Protein 7NDX (pdb70)

GO terms:
  GO:0001671 ATPase activator activity (F, IDA)
  GO:0034605 cellular response to heat (P, IDA)
  GO:0003714 transcription corepressor activity (F, IDA)
  GO:0006457 protein folding (P, IDA)
  GO:0000122 negative regulation of transcription by RNA polymerase II (P, IDA)
  GO:0005515 protein binding (F, IPI)
  GO:0006986 response to unfolded protein (P, TAS)
  GO:0001671 ATPase activator activity (F, TAS)
  GO:0005654 nucleoplasm (C, TAS)
  GO:0005829 cytosol (C, TAS)
  GO:1900034 regulation of cellular response to heat (P, TAS)
  GO:0005737 cytoplasm (C, IDA)
  GO:1903334 positive regulation of protein folding (P, IDA)
  GO:0045296 cadherin binding (F, HDA)
  GO:0051117 ATPase binding (F, IPI)
  GO:0030544 Hsp70 protein binding (F, IPI)
  GO:0005654 nucleoplasm (C, IDA)
  GO:0005829 cytosol (C, IDA)
  GO:0140416 transcription regulator inhibitor activity (F, IDA)
  GO:0090084 negative regulation of inclusion body assembly (P, IDA)

Secondary structure (DSSP, 8-state):
--EEEEEE-HHHHHH-EEEEEE-------EEEEEE-TTPPTT-EEE---EEEEEEPP-SS-EEETTEEEEEEEEEHHHHHH-EEEEEEPTTS-EEEEEE-S---TT-EEEETT-SPEETTEEEEE--EEEEEEEEPPS---HHHHHHHHHHS--/---EEE-HHHHHHHHHHHHHHHTGGG-

Solvent-accessible surface area: 12283 Å² total; per-residue (Å²): 169,65,89,61,75,2,118,1,25,6,76,46,0,52,70,20,30,62,21,64,5,56,6,30,127,154,126,53,110,23,23,50,3,91,3,123,89,0,53,79,101,33,42,156,30,84,55,183,43,33,0,25,0,77,36,106,108,51,146,84,12,141,25,80,35,12,42,0,19,36,35,5,151,11,43,47,192,66,1,73,104,26,18,68,10,89,0,30,6,17,75,70,114,93,45,86,25,86,8,183,120,80,4,143,101,43,30,119,98,126,14,106,34,34,1,0,5,54,31,185,77,59,151,139,118,10,26,0,20,0,56,5,81,21,87,127,64,151,187,58,83,120,106,34,120,70,85,65,138,139,99,86,123,237,110,136,21,115,81,17,76,106,120,69,4,109,125,11,66,123,97,50,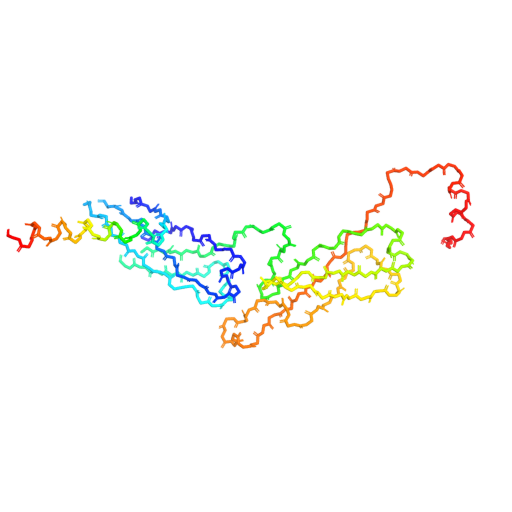71,69,57,62,103,76,95,90,126

Foldseek 3Di:
DAEDEAEDEQLCQQQWDKDWDWDCPPDTDIDIDTGAHQDDFQDWDCDCYTYTYDYDDDPQWDDDRLEIEGEDEDEQCCQCQWDWDQDAASVGHTDTDTDHHRHDQQDKDWAAQRTIQHRVRRVGGGTYIYTYHYDYDPDDDPVRVVVCVVPPDD/DDDDDDDPVRVVVVVCVVVVVVVVVVD

InterPro domains:
  IPR001623 DnaJ domain [PF00226] (4-65)
  IPR001623 DnaJ domain [PR00625] (6-24)
  IPR001623 DnaJ domain [PR00625] (24-39)
  IPR001623 DnaJ domain [PR00625] (40-60)
  IPR001623 DnaJ domain [PR00625] (60-79)
  IPR001623 DnaJ domain [PS50076] (4-68)
  IPR001623 DnaJ domain [SM00271] (3-60)
  IPR001623 DnaJ domain [cd06257] (4-57)
  IPR002939 Chaperone DnaJ, C-terminal [PF01556] (165-323)
  IPR008971 HSP40/DnaJ peptide-binding [SSF49493] (163-244)
  IPR008971 HSP40/DnaJ peptide-binding [SSF49493] (247-331)
  IPR018253 DnaJ domain, conserved site [PS00636] (45-64)
  IPR036869 Chaperone J-domain superfamily [G3DSA:1.10.287.110] (2-119)
  IPR036869 Chaperone J-domain superfamily [SSF46565] (3-117)
  IPR051339 DnaJ homolog subfamily B [PTHR24078] (1-339)

Organism: Homo sapiens (NCBI:txid9606)

Radius of gyration: 24.5 Å; Cα contacts (8 Å, |Δi|>4): 342; chains: 2; bounding box: 47×73×46 Å

B-factor: mean 73.75, std 28.39, range [25.19, 155.96]

Sequence (181 aa):
PVTHDLRVSLEEIYSGCTKKMKISHNEDKILTIEVKKGWKEGTKITFPIVFVLKDKPHNIFKRDGSDVIYPARISLREALCGCTVNVPTLDGRTIPVVFKDVIRPGMRRKVPGEGLPLPKTPEKRGDLIIEFEVIFPERIPQTSRTVLEQVLPIPQIKELTDEEAERLQLEIDQKKDAENH

Structure (mmCIF, N/CA/C/O backbone):
data_7NDX
#
_entry.id   7NDX
#
_cell.length_a   41.300
_cell.length_b   128.264
_cell.length_c   135.213
_cell.angle_alpha   90.000
_cell.angle_beta   90.000
_cell.angle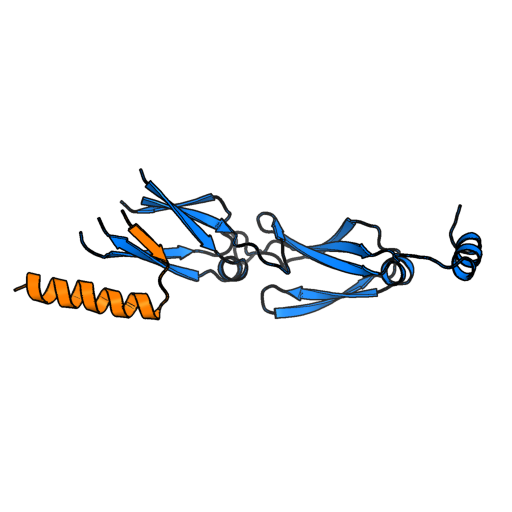_gamma   90.000
#
_symmetry.space_group_name_H-M   'I 21 21 21'
#
loop_
_entity.id
_entity.type
_entity.pdbx_description
1 polymer 'DnaJ homolog subfamily B member 1'
2 polymer 'Nuclear migration protein nudC'
3 non-polymer 1,2-ETHANEDIOL
4 water water
#
loop_
_atom_site.group_PDB
_atom_site.id
_atom_site.type_symbol
_atom_site.label_atom_id
_atom_site.label_alt_id
_atom_site.label_comp_id
_atom_site.label_asym_id
_atom_site.label_entity_id
_atom_site.label_seq_id
_atom_site.pdbx_PDB_ins_code
_atom_site.Cartn_x
_atom_site.Cartn_y
_atom_site.Cartn_z
_atom_site.occupancy
_atom_site.B_iso_or_equiv
_atom_site.auth_seq_id
_atom_site.auth_comp_id
_atom_site.auth_asym_id
_atom_site.auth_atom_id
_atom_site.pdbx_PDB_model_num
ATOM 1 N N . PRO A 1 7 ? -4.325 -14.120 11.972 1.000 145.257 163 PRO A N 1
ATOM 2 C CA . PRO A 1 7 ? -3.219 -13.175 11.757 1.000 140.194 163 PRO A CA 1
ATOM 3 C C . PRO A 1 7 ? -3.734 -11.793 11.349 1.000 134.043 163 PRO A C 1
ATOM 4 O O . PRO A 1 7 ? -3.336 -11.341 10.314 1.000 132.809 163 PRO A O 1
ATOM 16 N N . VAL A 1 8 ? -4.594 -11.177 12.165 1.000 133.618 164 VAL A N 1
ATOM 17 C CA . VAL A 1 8 ? -5.518 -10.078 11.733 1.000 133.378 164 VAL A CA 1
ATOM 18 C C . VAL A 1 8 ? -5.081 -8.727 12.328 1.000 129.073 164 VAL A C 1
ATOM 19 O O . VAL A 1 8 ? -4.878 -8.656 13.563 1.000 129.789 164 VAL A O 1
ATOM 32 N N . THR A 1 9 ? -4.970 -7.694 11.479 1.000 124.307 165 THR A N 1
ATOM 33 C CA . THR A 1 9 ? -4.523 -6.325 11.859 1.000 118.579 165 THR A CA 1
ATOM 34 C C . THR A 1 9 ? -5.720 -5.369 11.824 1.000 113.777 165 THR A C 1
ATOM 35 O O . THR A 1 9 ? -6.595 -5.535 10.953 1.000 115.937 165 THR A O 1
ATOM 46 N N . HIS A 1 10 ? -5.754 -4.426 12.763 1.000 107.089 166 HIS A N 1
ATOM 47 C CA . HIS A 1 10 ? -6.727 -3.307 12.811 1.000 104.537 166 HIS A CA 1
ATOM 48 C C . HIS A 1 10 ? -5.970 -2.063 13.275 1.000 100.862 166 HIS A C 1
ATOM 49 O O . HIS A 1 10 ? -5.099 -2.199 14.169 1.000 97.573 166 HIS A O 1
ATOM 64 N N . ASP A 1 11 ? -6.262 -0.923 12.645 1.000 99.920 167 ASP A N 1
ATOM 65 C CA . ASP A 1 11 ? -5.485 0.333 12.798 1.000 98.592 167 ASP A CA 1
ATOM 66 C C . ASP A 1 11 ? -5.915 0.993 14.106 1.000 92.685 167 ASP A C 1
ATOM 67 O O . ASP A 1 11 ? -7.131 1.095 14.329 1.000 91.906 167 ASP A O 1
ATOM 76 N N . LEU A 1 12 ? -4.951 1.395 14.934 1.000 87.919 168 LEU A N 1
ATOM 77 C CA . LEU A 1 12 ? -5.210 2.092 16.219 1.000 86.937 168 LEU A CA 1
ATOM 78 C C . LEU A 1 12 ? -4.738 3.545 16.109 1.000 81.941 168 LEU A C 1
ATOM 79 O O . LEU A 1 12 ? -3.528 3.810 16.321 1.000 76.003 168 LEU A O 1
ATOM 95 N N . ARG A 1 13 ? -5.669 4.449 15.796 1.000 82.704 169 ARG A N 1
ATOM 96 C CA . ARG A 1 13 ? -5.370 5.880 15.517 1.000 79.853 169 ARG A CA 1
ATOM 97 C C . ARG A 1 13 ? -5.149 6.586 16.865 1.000 74.180 169 ARG A C 1
ATOM 98 O O . ARG A 1 13 ? -6.002 6.496 17.768 1.000 69.906 169 ARG A O 1
ATOM 119 N N . VAL A 1 14 ? -4.019 7.257 17.013 1.000 70.261 170 VAL A N 1
ATOM 120 C CA . VAL A 1 14 ? -3.643 7.909 18.293 1.000 71.191 170 VAL A CA 1
ATOM 121 C C . VAL A 1 14 ? -3.236 9.346 17.981 1.000 67.736 170 VAL A C 1
ATOM 122 O O . VAL A 1 14 ? -2.375 9.542 17.111 1.000 68.192 170 VAL A O 1
ATOM 135 N N . SER A 1 15 ? -3.878 10.297 18.655 1.000 65.293 171 SER A N 1
ATOM 136 C CA . SER A 1 15 ? -3.590 11.750 18.589 1.000 60.709 171 SER A CA 1
ATOM 137 C C . SER A 1 15 ? -2.234 12.059 19.232 1.000 59.843 171 SER A C 1
ATOM 138 O O . SER A 1 15 ? -1.858 11.402 20.222 1.000 62.895 171 SER A O 1
ATOM 146 N N . LEU A 1 16 ? -1.576 13.086 18.718 1.000 57.073 172 LEU A N 1
ATOM 147 C CA . LEU A 1 16 ? -0.287 13.646 19.191 1.000 55.891 172 LEU A CA 1
ATOM 148 C C . LEU A 1 16 ? -0.300 13.850 20.705 1.000 56.820 172 LEU A C 1
ATOM 149 O O . LEU A 1 16 ? 0.784 13.714 21.330 1.000 58.061 172 LEU A O 1
ATOM 165 N N . GLU A 1 17 ? -1.445 14.262 21.254 1.000 57.523 173 GLU A N 1
ATOM 166 C CA . GLU A 1 17 ? -1.614 14.597 22.697 1.000 58.605 173 GLU A CA 1
ATOM 167 C C . GLU A 1 17 ? -1.573 13.287 23.484 1.000 60.206 173 GLU A C 1
ATOM 168 O O . GLU A 1 17 ? -0.943 13.240 24.559 1.000 62.192 173 GLU A O 1
ATOM 180 N N . GLU A 1 18 ? -2.235 12.263 22.947 1.000 59.953 174 GLU A N 1
ATOM 181 C CA . GLU A 1 18 ? -2.252 10.905 23.535 1.000 61.566 174 GLU A CA 1
ATOM 182 C C . GLU A 1 18 ? -0.805 10.434 23.564 1.000 62.099 174 GLU A C 1
ATOM 183 O O . GLU A 1 18 ? -0.374 9.998 24.641 1.000 68.163 174 GLU A O 1
ATOM 195 N N . ILE A 1 19 ? -0.059 10.612 22.475 1.000 60.051 175 ILE A N 1
ATOM 196 C CA . ILE A 1 19 ? 1.359 10.137 22.384 1.000 60.377 175 ILE A CA 1
ATOM 197 C C . ILE A 1 19 ? 2.221 10.925 23.390 1.000 60.319 175 ILE A C 1
ATOM 198 O O . ILE A 1 19 ? 3.026 10.289 24.081 1.000 63.072 175 ILE A O 1
ATOM 214 N N . TYR A 1 20 ? 2.012 12.236 23.541 1.000 58.149 176 TYR A N 1
ATOM 215 C CA . TYR A 1 20 ? 2.746 13.103 24.509 1.000 58.796 176 TYR A CA 1
ATOM 216 C C . TYR A 1 20 ? 2.579 12.589 25.952 1.000 63.284 176 TYR A C 1
ATOM 217 O O . TYR A 1 20 ? 3.602 12.543 26.679 1.000 63.393 176 TYR A O 1
ATOM 235 N N . SER A 1 21 ? 1.353 12.266 26.390 1.000 64.483 177 SER A N 1
ATOM 236 C CA . SER A 1 21 ? 1.037 11.984 27.826 1.000 68.760 177 SER A CA 1
ATOM 237 C C . SER A 1 21 ? 0.827 10.485 28.108 1.000 69.565 177 SER A C 1
ATOM 238 O O . SER A 1 21 ? 0.830 10.126 29.289 1.000 69.634 177 SER A O 1
ATOM 246 N N . GLY A 1 22 ? 0.711 9.652 27.066 1.000 69.328 178 GLY A N 1
ATOM 247 C CA . GLY A 1 22 ? 0.202 8.272 27.129 1.000 69.449 178 GLY A CA 1
ATOM 248 C C . GLY A 1 22 ? -1.316 8.307 27.213 1.000 70.842 178 GLY A C 1
ATOM 249 O O . GLY A 1 22 ? -1.875 9.355 27.580 1.000 72.487 178 GLY A O 1
ATOM 253 N N . CYS A 1 23 ? -1.981 7.205 26.899 1.000 70.770 179 CYS A N 1
ATOM 254 C CA . CYS A 1 23 ? -3.440 7.044 27.078 1.000 71.847 179 CYS A CA 1
ATOM 255 C C . CYS A 1 23 ? -3.783 5.548 27.100 1.000 74.497 179 CYS A C 1
ATOM 256 O O . CYS A 1 23 ? -2.971 4.752 26.582 1.000 75.689 179 CYS A O 1
ATOM 264 N N . THR A 1 24 ? -4.961 5.192 27.619 1.000 74.511 180 THR A N 1
ATOM 265 C CA . THR A 1 24 ? -5.548 3.832 27.525 1.000 76.153 180 THR A CA 1
ATOM 266 C C . THR A 1 24 ? -6.605 3.819 26.424 1.000 76.533 180 THR A C 1
ATOM 267 O O . THR A 1 24 ? -7.427 4.727 26.445 1.000 78.374 180 THR A O 1
ATOM 278 N N . LYS A 1 25 ? -6.594 2.835 25.519 1.000 78.197 181 LYS A N 1
ATOM 279 C CA . LYS A 1 25 ? -7.633 2.695 24.466 1.000 79.801 181 LYS A CA 1
ATOM 280 C C . LYS A 1 25 ? -8.359 1.355 24.640 1.000 81.885 181 LYS A C 1
ATOM 281 O O . LYS A 1 25 ? -7.686 0.332 24.754 1.000 85.724 181 LYS A O 1
ATOM 300 N N . LYS A 1 26 ? -9.693 1.400 24.635 1.000 80.244 182 LYS A N 1
ATOM 301 C CA . LYS A 1 26 ? -10.634 0.265 24.770 1.000 83.817 182 LYS A CA 1
ATOM 302 C C . LYS A 1 26 ? -11.227 -0.111 23.404 1.000 84.589 182 LYS A C 1
ATOM 303 O O . LYS A 1 26 ? -11.760 0.781 22.733 1.000 85.586 182 LYS A O 1
ATOM 322 N N . MET A 1 27 ? -11.178 -1.387 23.010 1.000 87.857 183 MET A N 1
ATOM 323 C CA . MET A 1 27 ? -11.608 -1.833 21.654 1.000 89.436 183 MET A CA 1
ATOM 324 C C . MET A 1 27 ? -12.614 -2.993 21.775 1.000 93.658 183 MET A C 1
ATOM 325 O O . MET A 1 27 ? -12.300 -4.008 22.429 1.000 94.815 183 MET A O 1
ATOM 339 N N . LYS A 1 28 ? -13.789 -2.842 21.160 1.000 95.817 184 LYS A N 1
ATOM 340 C CA . LYS A 1 28 ? -14.887 -3.847 21.174 1.000 101.599 184 LYS A CA 1
ATOM 341 C C . LYS A 1 28 ? -14.697 -4.854 20.033 1.000 106.996 184 LYS A C 1
ATOM 342 O O . LYS A 1 28 ? -14.328 -4.410 18.947 1.000 109.415 184 LYS A O 1
ATOM 361 N N . ILE A 1 29 ? -14.997 -6.139 20.260 1.000 115.726 185 ILE A N 1
ATOM 362 C CA . ILE A 1 29 ? -14.932 -7.238 19.239 1.000 121.605 185 ILE A CA 1
ATOM 363 C C . ILE A 1 29 ? -16.259 -8.021 19.196 1.000 128.259 185 ILE A C 1
ATOM 364 O O . ILE A 1 29 ? -17.095 -7.839 20.101 1.000 129.405 185 ILE A O 1
ATOM 380 N N . SER A 1 30 ? -16.447 -8.827 18.142 1.000 133.653 186 SER A N 1
ATOM 381 C CA . SER A 1 30 ? -17.399 -9.970 18.052 1.000 139.708 186 SER A CA 1
ATOM 382 C C . SER A 1 30 ? -16.873 -10.972 17.008 1.000 143.695 186 SER A C 1
ATOM 383 O O . SER A 1 30 ? -16.208 -10.517 16.045 1.000 142.651 186 SER A O 1
ATOM 391 N N . HIS A 1 31 ? -17.147 -12.273 17.201 1.000 148.337 187 HIS A N 1
ATOM 392 C CA . HIS A 1 31 ? -16.545 -13.422 16.461 1.000 150.891 187 HIS A CA 1
ATOM 393 C C . HIS A 1 31 ? -17.625 -14.184 15.677 1.000 153.853 187 HIS A C 1
ATOM 394 O O . HIS A 1 31 ? -18.320 -15.023 16.298 1.000 151.853 187 HIS A O 1
ATOM 409 N N . ASN A 1 43 ? -19.962 -16.036 19.259 1.000 151.641 199 ASN A N 1
ATOM 410 C CA . ASN A 1 43 ? -20.105 -14.582 18.964 1.000 148.156 199 ASN A CA 1
ATOM 411 C C . ASN A 1 43 ? -20.318 -13.842 20.290 1.000 145.572 199 ASN A C 1
ATOM 412 O O . ASN A 1 43 ? -21.477 -13.505 20.607 1.000 146.755 199 ASN A O 1
ATOM 423 N N . GLU A 1 44 ? -19.233 -13.650 21.049 1.000 142.039 200 GLU A N 1
ATOM 424 C CA . GLU A 1 44 ? -19.211 -12.922 22.346 1.000 137.577 200 GLU A CA 1
ATOM 425 C C . GLU A 1 44 ? -18.527 -11.573 22.117 1.000 135.334 200 GLU A C 1
ATOM 426 O O . GLU A 1 44 ? -17.442 -11.561 21.481 1.000 136.139 200 GLU A O 1
ATOM 438 N N . ASP A 1 45 ? -19.152 -10.490 22.594 1.000 133.066 201 ASP A N 1
ATOM 439 C CA . ASP A 1 45 ? -18.587 -9.113 22.619 1.000 126.104 201 ASP A CA 1
ATOM 440 C C . ASP A 1 45 ? -17.574 -9.041 23.774 1.000 123.291 201 ASP A C 1
ATOM 441 O O . ASP A 1 45 ? -17.997 -9.200 24.945 1.000 126.425 201 ASP A O 1
ATOM 450 N N . LYS A 1 46 ? -16.283 -8.861 23.460 1.000 118.732 202 LYS A N 1
ATOM 451 C CA . LYS A 1 46 ? -15.171 -8.816 24.453 1.000 115.344 202 LYS A CA 1
ATOM 452 C C . LYS A 1 46 ? -14.370 -7.517 24.273 1.000 109.212 202 LYS A C 1
ATOM 453 O O . LYS A 1 46 ? -14.340 -6.996 23.143 1.000 108.147 202 LYS A O 1
ATOM 472 N N . ILE A 1 47 ? -13.738 -7.037 25.352 1.000 105.213 203 ILE A N 1
ATOM 473 C CA . ILE A 1 47 ? -12.932 -5.779 25.390 1.000 99.657 203 ILE A CA 1
ATOM 474 C C . ILE A 1 47 ? -11.441 -6.105 25.517 1.000 98.354 203 ILE A C 1
ATOM 475 O O . ILE A 1 47 ? -11.053 -6.761 26.505 1.000 98.890 203 ILE A O 1
ATOM 491 N N . LEU A 1 48 ? -10.645 -5.622 24.555 1.000 95.696 204 LEU A N 1
ATOM 492 C CA . LEU A 1 48 ? -9.166 -5.527 24.637 1.000 93.715 204 LEU A CA 1
ATOM 493 C C . LEU A 1 48 ? -8.810 -4.104 25.045 1.000 89.840 204 LEU A C 1
ATOM 494 O O . LEU A 1 48 ? -9.263 -3.180 24.368 1.000 88.081 204 LEU A O 1
ATOM 510 N N . THR A 1 49 ? -8.080 -3.962 26.148 1.000 89.368 205 THR A N 1
ATOM 511 C CA . THR A 1 49 ? -7.489 -2.695 26.639 1.000 85.696 205 THR A CA 1
ATOM 512 C C . THR A 1 49 ? -6.058 -2.624 26.109 1.000 85.324 205 THR A C 1
ATOM 513 O O . THR A 1 49 ? -5.482 -3.669 25.818 1.000 83.997 205 THR A O 1
ATOM 524 N N . ILE A 1 50 ? -5.552 -1.409 25.912 1.000 88.490 206 ILE A N 1
ATOM 525 C CA . ILE A 1 50 ? -4.290 -1.127 25.167 1.000 88.504 206 ILE A CA 1
ATOM 526 C C . ILE A 1 50 ? -3.647 0.087 25.823 1.000 87.461 206 ILE A C 1
ATOM 527 O O . ILE A 1 50 ? -4.028 1.203 25.485 1.000 83.353 206 ILE A O 1
ATOM 543 N N . GLU A 1 51 ? -2.752 -0.138 26.781 1.000 91.557 207 GLU A N 1
ATOM 544 C CA . GLU A 1 51 ? -1.931 0.971 27.321 1.000 90.973 207 GLU A CA 1
ATOM 545 C C . GLU A 1 51 ? -1.116 1.485 26.128 1.000 86.892 207 GLU A C 1
ATOM 546 O O . GLU A 1 51 ? -0.644 0.664 25.344 1.000 89.122 207 GLU A O 1
ATOM 558 N N . VAL A 1 52 ? -1.063 2.792 25.908 1.000 82.638 208 VAL A N 1
ATOM 559 C CA . VAL A 1 52 ? -0.198 3.386 24.851 1.000 78.960 208 VAL A CA 1
ATOM 560 C C . VAL A 1 52 ? 0.799 4.249 25.610 1.000 76.357 208 VAL A C 1
ATOM 561 O O . VAL A 1 52 ? 0.411 5.308 26.122 1.000 73.827 208 VAL A O 1
ATOM 574 N N . LYS A 1 53 ? 2.027 3.768 25.753 1.000 78.777 209 LYS A N 1
ATOM 575 C CA . LYS A 1 53 ? 3.031 4.469 26.596 1.000 80.432 209 LYS A CA 1
ATOM 576 C C . LYS A 1 53 ? 3.547 5.654 25.765 1.000 74.883 209 LYS A C 1
ATOM 577 O O . LYS A 1 53 ? 3.415 5.634 24.525 1.000 70.937 209 LYS A O 1
ATOM 596 N N . LYS A 1 54 ? 4.065 6.653 26.468 1.000 73.166 210 LYS A N 1
ATOM 597 C CA . LYS A 1 54 ? 4.667 7.896 25.942 1.000 72.783 210 LYS A CA 1
ATOM 598 C C . LYS A 1 54 ? 5.574 7.631 24.721 1.000 73.690 210 LYS A C 1
ATOM 599 O O . LYS A 1 54 ? 6.448 6.741 24.785 1.000 74.638 210 LYS A O 1
ATOM 618 N N . GLY A 1 55 ? 5.351 8.371 23.629 1.000 70.500 211 GLY A N 1
ATOM 619 C CA . GLY A 1 55 ? 6.319 8.533 22.534 1.000 70.046 211 GLY A CA 1
ATOM 620 C C . GLY A 1 55 ? 6.347 7.363 21.573 1.000 71.400 211 GLY A C 1
ATOM 621 O O . GLY A 1 55 ? 7.200 7.396 20.673 1.000 72.406 211 GLY A O 1
ATOM 625 N N . TRP A 1 56 ? 5.457 6.383 21.727 1.000 72.268 212 TRP A N 1
ATOM 626 C CA . TRP A 1 56 ? 5.337 5.221 20.804 1.000 76.228 212 TRP A CA 1
ATOM 627 C C . TRP A 1 56 ? 5.150 5.715 19.372 1.000 76.245 212 TRP A C 1
ATOM 628 O O . TRP A 1 56 ? 4.350 6.643 19.205 1.000 71.720 212 TRP A O 1
ATOM 649 N N . LYS A 1 57 ? 5.792 5.066 18.391 1.000 81.768 213 LYS A N 1
ATOM 650 C CA . LYS A 1 57 ? 5.872 5.537 16.976 1.000 83.467 213 LYS A CA 1
ATOM 651 C C . LYS A 1 57 ? 4.809 4.833 16.127 1.000 84.953 213 LYS A C 1
ATOM 652 O O . LYS A 1 57 ? 4.336 3.769 16.529 1.000 85.661 213 LYS A O 1
ATOM 671 N N . GLU A 1 58 ? 4.468 5.434 14.981 1.000 89.306 214 GLU A N 1
ATOM 672 C CA . GLU A 1 58 ? 3.615 4.831 13.924 1.000 91.176 214 GLU A CA 1
ATOM 673 C C . GLU A 1 58 ? 4.164 3.426 13.674 1.000 93.012 214 GLU A C 1
ATOM 674 O O . GLU A 1 58 ? 5.390 3.265 13.797 1.000 94.414 214 GLU A O 1
ATOM 686 N N . GLY A 1 59 ? 3.297 2.447 13.409 1.000 92.448 215 GLY A N 1
ATOM 687 C CA . GLY A 1 59 ? 3.713 1.068 13.084 1.000 93.468 215 GLY A CA 1
ATOM 688 C C . GLY A 1 59 ? 3.762 0.162 14.304 1.000 93.515 215 GLY A C 1
ATOM 689 O O . GLY A 1 59 ? 3.468 -1.046 14.124 1.000 94.534 215 GLY A O 1
ATOM 693 N N . THR A 1 60 ? 4.105 0.695 15.493 1.000 89.741 216 THR A N 1
ATOM 694 C CA . THR A 1 60 ? 4.164 -0.072 16.775 1.000 90.952 216 THR A CA 1
ATOM 695 C C . THR A 1 60 ? 3.019 -1.090 16.819 1.000 93.663 216 THR A C 1
ATOM 696 O O . THR A 1 60 ? 1.851 -0.669 16.697 1.000 91.449 216 THR A O 1
ATOM 707 N N . LYS A 1 61 ? 3.344 -2.370 17.004 1.000 99.428 217 LYS A N 1
ATOM 708 C CA . LYS A 1 61 ? 2.362 -3.489 16.994 1.000 104.297 217 LYS A CA 1
ATOM 709 C C . LYS A 1 61 ? 2.066 -3.913 18.447 1.000 103.967 217 LYS A C 1
ATOM 710 O O . LYS A 1 61 ? 3.030 -4.090 19.227 1.000 103.361 217 LYS A O 1
ATOM 729 N N . ILE A 1 62 ? 0.783 -4.027 18.810 1.000 102.681 218 ILE A N 1
ATOM 730 C CA . ILE A 1 62 ? 0.322 -4.639 20.095 1.000 105.493 218 ILE A CA 1
ATOM 731 C C . ILE A 1 62 ? -0.615 -5.803 19.742 1.000 108.871 218 ILE A C 1
ATOM 732 O O . ILE A 1 62 ? -1.729 -5.561 19.231 1.000 110.171 218 ILE A O 1
ATOM 748 N N . THR A 1 63 ? -0.158 -7.029 19.983 1.000 110.997 219 THR A N 1
ATOM 749 C CA . THR A 1 63 ? -0.803 -8.275 19.508 1.000 114.765 219 THR A CA 1
ATOM 750 C C . THR A 1 63 ? -1.659 -8.855 20.649 1.000 115.855 219 THR A C 1
ATOM 751 O O . THR A 1 63 ? -1.366 -8.564 21.834 1.000 110.415 219 THR A O 1
ATOM 762 N N . PHE A 1 64 ? -2.701 -9.616 20.307 1.000 119.402 220 PHE A N 1
ATOM 763 C CA . PHE A 1 64 ? -3.727 -10.110 21.263 1.000 124.660 220 PHE A CA 1
ATOM 764 C C . PHE A 1 64 ? -4.266 -11.476 20.819 1.000 127.508 220 PHE A C 1
ATOM 765 O O . PHE A 1 64 ? -5.099 -11.554 19.921 1.000 129.962 220 PHE A O 1
ATOM 782 N N . PRO A 1 65 ? -3.822 -12.603 21.423 1.000 129.316 221 PRO A N 1
ATOM 783 C CA . PRO A 1 65 ? -4.222 -13.937 20.950 1.000 133.415 221 PRO A CA 1
ATOM 784 C C . PRO A 1 65 ? -5.725 -14.251 21.058 1.000 133.015 221 PRO A C 1
ATOM 785 O O . PRO A 1 65 ? -6.405 -14.216 19.984 1.000 132.297 221 PRO A O 1
ATOM 796 N N . ILE A 1 79 ? -4.741 -10.981 17.533 1.000 119.212 235 ILE A N 1
ATOM 797 C CA . ILE A 1 79 ? -5.077 -9.778 16.720 1.000 116.516 235 ILE A CA 1
ATOM 798 C C . ILE A 1 79 ? -4.044 -8.682 17.009 1.000 114.442 235 ILE A C 1
ATOM 799 O O . ILE A 1 79 ? -3.672 -8.499 18.187 1.000 111.890 235 ILE A O 1
ATOM 815 N N . VAL A 1 80 ? -3.642 -7.972 15.952 1.000 114.978 236 VAL A N 1
ATOM 816 C CA . VAL A 1 80 ? -2.448 -7.082 15.903 1.000 115.328 236 VAL A CA 1
ATOM 817 C C . VAL A 1 80 ? -2.914 -5.641 15.674 1.000 113.739 236 VAL A C 1
ATOM 818 O O . VAL A 1 80 ? -3.096 -5.228 14.496 1.000 115.922 236 VAL A O 1
ATOM 831 N N . PHE A 1 81 ? -3.088 -4.887 16.758 1.000 109.977 237 PHE A N 1
ATOM 832 C CA . PHE A 1 81 ? -3.268 -3.416 16.684 1.000 102.611 237 PHE A CA 1
ATOM 833 C C . PHE A 1 81 ? -1.933 -2.814 16.247 1.000 98.980 237 PHE A C 1
ATOM 834 O O . PHE A 1 81 ? -0.872 -3.126 16.843 1.000 94.999 237 PHE A O 1
ATOM 851 N N . VAL A 1 82 ? -1.993 -2.021 15.179 1.000 96.900 238 VAL A N 1
ATOM 852 C CA . VAL A 1 82 ? -0.823 -1.284 14.618 1.000 96.015 238 VAL A CA 1
ATOM 853 C C . VAL A 1 82 ? -1.116 0.224 14.735 1.000 88.239 238 VAL A C 1
ATOM 854 O O . VAL A 1 82 ? -2.039 0.733 14.059 1.000 83.614 238 VAL A O 1
ATOM 867 N N . LEU A 1 83 ? -0.371 0.889 15.617 1.000 84.768 239 LEU A N 1
ATOM 868 C CA . LEU A 1 83 ? -0.544 2.313 15.989 1.000 83.977 239 LEU A CA 1
ATOM 869 C C . LEU A 1 83 ? -0.296 3.228 14.775 1.000 83.263 239 LEU A C 1
ATOM 870 O O . LEU A 1 83 ? 0.819 3.190 14.215 1.000 84.612 239 LEU A O 1
ATOM 886 N N . LYS A 1 84 ? -1.303 4.035 14.412 1.000 82.883 240 LYS A N 1
ATOM 887 C CA . LYS A 1 84 ? -1.273 5.098 13.361 1.000 79.928 240 LYS A CA 1
ATOM 888 C C . LYS A 1 84 ? -1.401 6.481 14.021 1.000 75.250 240 LYS A C 1
ATOM 889 O O . LYS A 1 84 ? -2.239 6.630 14.923 1.000 73.722 240 LYS A O 1
ATOM 908 N N . ASP A 1 85 ? -0.600 7.454 13.584 1.000 76.902 241 ASP A N 1
ATOM 909 C CA . ASP A 1 85 ? -0.702 8.882 14.000 1.000 76.210 241 ASP A CA 1
ATOM 910 C C . ASP A 1 85 ? -1.945 9.504 13.342 1.000 74.567 241 ASP A C 1
ATOM 911 O O . ASP A 1 85 ? -2.032 9.511 12.109 1.000 74.197 241 ASP A O 1
ATOM 920 N N . LYS A 1 86 ? -2.904 9.947 14.151 1.000 72.503 242 LYS A N 1
ATOM 921 C CA . LYS A 1 86 ? -4.034 10.788 13.707 1.000 74.030 242 LYS A CA 1
ATOM 922 C C . LYS A 1 86 ? -3.437 12.109 13.235 1.000 68.276 242 LYS A C 1
ATOM 923 O O . LYS A 1 86 ? -2.632 12.708 13.948 1.000 65.515 242 LYS A O 1
ATOM 942 N N . PRO A 1 87 ? -3.752 12.572 12.002 1.000 63.293 243 PRO A N 1
ATOM 943 C CA . PRO A 1 87 ? -3.369 13.922 11.581 1.000 58.384 243 PRO A CA 1
ATOM 944 C C . PRO A 1 87 ? -3.814 14.977 12.612 1.000 55.329 243 PRO A C 1
ATOM 945 O O . PRO A 1 87 ? -4.905 14.808 13.182 1.000 55.269 243 PRO A O 1
ATOM 956 N N . HIS A 1 88 ? -2.932 15.952 12.883 1.000 51.813 244 HIS A N 1
ATOM 957 C CA . HIS A 1 88 ? -3.121 17.156 13.754 1.000 52.277 244 HIS A CA 1
ATOM 958 C C . HIS A 1 88 ? -2.960 18.422 12.898 1.000 53.440 244 HIS A C 1
ATOM 959 O O . HIS A 1 88 ? -2.142 18.398 11.974 1.000 53.056 244 HIS A O 1
ATOM 974 N N . ASN A 1 89 ? -3.683 19.503 13.155 1.000 57.236 245 ASN A N 1
ATOM 975 C CA . ASN A 1 89 ? -3.650 20.630 12.180 1.000 61.232 245 ASN A CA 1
ATOM 976 C C . ASN A 1 89 ? -2.633 21.703 12.594 1.000 62.467 245 ASN A C 1
ATOM 977 O O . ASN A 1 89 ? -2.343 22.590 11.778 1.000 67.864 245 ASN A O 1
ATOM 988 N N . ILE A 1 90 ? -2.075 21.604 13.796 1.000 61.939 246 ILE A N 1
ATOM 989 C CA . ILE A 1 90 ? -1.067 22.564 14.320 1.000 55.198 246 ILE A CA 1
ATOM 990 C C . ILE A 1 90 ? 0.327 21.993 14.099 1.000 50.422 246 ILE A C 1
ATOM 991 O O . ILE A 1 90 ? 1.204 22.744 13.734 1.000 54.410 246 ILE A O 1
ATOM 1007 N N . PHE A 1 91 ? 0.510 20.708 14.381 1.000 48.056 247 PHE A N 1
ATOM 1008 C CA . PHE A 1 91 ? 1.822 20.023 14.424 1.000 43.600 247 PHE A CA 1
ATOM 1009 C C . PHE A 1 91 ? 1.829 18.868 13.420 1.000 41.608 247 PHE A C 1
ATOM 1010 O O . PHE A 1 91 ? 0.787 18.284 13.157 1.000 40.483 247 PHE A O 1
ATOM 1027 N N . LYS A 1 92 ? 2.987 18.604 12.825 1.000 43.939 248 LYS A N 1
ATOM 1028 C CA . LYS A 1 92 ? 3.292 17.381 12.057 1.000 47.755 248 LYS A CA 1
ATOM 1029 C C . LYS A 1 92 ? 4.363 16.644 12.855 1.000 49.582 248 LYS A C 1
ATOM 1030 O O . LYS A 1 92 ? 5.367 17.266 13.185 1.000 48.376 248 LYS A O 1
ATOM 1049 N N . ARG A 1 93 ? 4.067 15.401 13.230 1.000 53.186 249 ARG A N 1
ATOM 1050 C CA . ARG A 1 93 ? 4.990 14.489 13.922 1.000 56.239 249 ARG A CA 1
ATOM 1051 C C . ARG A 1 93 ? 6.143 14.157 12.990 1.000 58.881 249 ARG A C 1
ATOM 1052 O O . ARG A 1 93 ? 5.897 13.854 11.826 1.000 59.529 249 ARG A O 1
ATOM 1073 N N . ASP A 1 94 ? 7.358 14.199 13.515 1.000 60.494 250 ASP A N 1
ATOM 1074 C CA . ASP A 1 94 ? 8.566 13.676 12.831 1.000 60.299 250 ASP A CA 1
ATOM 1075 C C . ASP A 1 94 ? 9.379 12.858 13.853 1.000 59.507 250 ASP A C 1
ATOM 1076 O O . ASP A 1 94 ? 10.192 13.474 14.611 1.000 53.845 250 ASP A O 1
ATOM 1085 N N . GLY A 1 95 ? 9.125 11.536 13.877 1.000 62.080 251 GLY A N 1
ATOM 1086 C CA . GLY A 1 95 ? 9.568 10.573 14.915 1.000 63.079 251 GLY A CA 1
ATOM 1087 C C . GLY A 1 95 ? 9.226 11.096 16.295 1.000 59.157 251 GLY A C 1
ATOM 1088 O O . GLY A 1 95 ? 8.039 11.228 16.584 1.000 57.486 251 GLY A O 1
ATOM 1092 N N . SER A 1 96 ? 10.229 11.508 17.063 1.000 59.690 252 SER A N 1
ATOM 1093 C CA . SER A 1 96 ? 10.064 12.082 18.421 1.000 61.838 252 SER A CA 1
ATOM 1094 C C . SER A 1 96 ? 10.048 13.602 18.384 1.000 61.037 252 SER A C 1
ATOM 1095 O O . SER A 1 96 ? 9.777 14.201 19.441 1.000 60.452 252 SER A O 1
ATOM 1103 N N . ASP A 1 97 ? 10.352 14.192 17.225 1.000 62.578 253 ASP A N 1
ATOM 1104 C CA . ASP A 1 97 ? 10.305 15.655 17.022 1.000 58.456 253 ASP A CA 1
ATOM 1105 C C . ASP A 1 97 ? 8.869 15.990 16.635 1.000 54.386 253 ASP A C 1
ATOM 1106 O O . ASP A 1 97 ? 8.145 15.101 16.123 1.000 52.870 253 ASP A O 1
ATOM 1115 N N . VAL A 1 98 ? 8.490 17.241 16.851 1.000 52.113 254 VAL A N 1
ATOM 1116 C CA . VAL A 1 98 ? 7.190 17.805 16.404 1.000 49.970 254 VAL A CA 1
ATOM 1117 C C . VAL A 1 98 ? 7.433 19.090 15.597 1.000 50.060 254 VAL A C 1
ATOM 1118 O O . VAL A 1 98 ? 8.163 20.015 16.082 1.000 44.583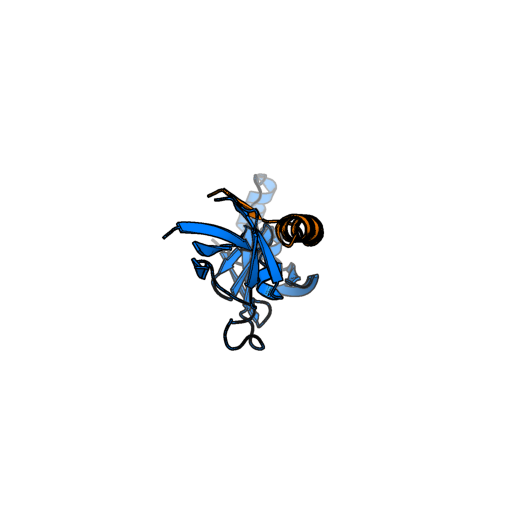 254 VAL A O 1
ATOM 1131 N N . ILE A 1 99 ? 6.836 19.165 14.401 1.000 49.674 255 ILE A N 1
ATOM 1132 C CA . ILE A 1 99 ? 7.058 20.315 13.487 1.000 48.398 255 ILE A CA 1
ATOM 1133 C C . ILE A 1 99 ? 5.876 21.277 13.602 1.000 49.910 255 ILE A C 1
ATOM 1134 O O . ILE A 1 99 ? 4.702 20.823 13.626 1.000 50.959 255 ILE A O 1
ATOM 1150 N N . TYR A 1 100 ? 6.203 22.566 13.692 1.000 44.949 256 TYR A N 1
ATOM 1151 C CA . TYR A 1 100 ? 5.233 23.674 13.774 1.000 40.505 256 TYR A CA 1
ATOM 1152 C C . TYR A 1 100 ? 5.407 24.616 12.587 1.000 40.140 256 TYR A C 1
ATOM 1153 O O . TYR A 1 100 ? 6.402 25.346 12.517 1.000 36.502 256 TYR A O 1
ATOM 1171 N N . PRO A 1 101 ? 4.464 24.577 11.612 1.000 36.534 257 PRO A N 1
ATOM 1172 C CA . PRO A 1 101 ? 4.344 25.582 10.581 1.000 33.678 257 PRO A CA 1
ATOM 1173 C C . PRO A 1 101 ? 4.023 26.942 11.202 1.000 33.498 257 PRO A C 1
ATOM 1174 O O . PRO A 1 101 ? 2.981 27.078 11.843 1.000 35.731 257 PRO A O 1
ATOM 1185 N N . ALA A 1 102 ? 4.932 27.892 10.976 1.000 32.805 258 ALA A N 1
ATOM 1186 C CA . ALA A 1 102 ? 4.784 29.324 11.289 1.000 32.185 258 ALA A CA 1
ATOM 1187 C C . ALA A 1 102 ? 4.496 30.072 9.992 1.000 32.245 258 ALA A C 1
ATOM 1188 O O . ALA A 1 102 ? 5.466 30.260 9.163 1.000 30.501 258 ALA A O 1
ATOM 1195 N N . ARG A 1 103 ? 3.225 30.427 9.783 1.000 30.843 259 ARG A N 1
ATOM 1196 C CA . ARG A 1 103 ? 2.788 31.192 8.588 1.000 31.161 259 ARG A CA 1
ATOM 1197 C C . ARG A 1 103 ? 2.932 32.675 8.893 1.000 31.152 259 ARG A C 1
ATOM 1198 O O . ARG A 1 103 ? 2.098 33.219 9.597 1.000 35.219 259 ARG A O 1
ATOM 1219 N N . ILE A 1 104 ? 3.968 33.310 8.360 1.000 32.643 260 ILE A N 1
ATOM 1220 C CA . ILE A 1 104 ? 4.266 34.753 8.619 1.000 35.430 260 ILE A CA 1
ATOM 1221 C C . ILE A 1 104 ? 4.216 35.475 7.287 1.000 35.181 260 ILE A C 1
ATOM 1222 O O . ILE A 1 104 ? 4.328 34.782 6.237 1.000 36.965 260 ILE A O 1
ATOM 1238 N N . SER A 1 105 ? 4.095 36.794 7.327 1.000 33.840 261 SER A N 1
ATOM 1239 C CA . SER A 1 105 ? 4.145 37.649 6.118 1.000 32.901 261 SER A CA 1
ATOM 1240 C C . SER A 1 105 ? 5.599 37.865 5.703 1.000 32.980 261 SER A C 1
ATOM 1241 O O . SER A 1 105 ? 6.519 37.682 6.534 1.000 31.219 261 SER A O 1
ATOM 1249 N N . LEU A 1 106 ? 5.787 38.273 4.455 1.000 33.677 262 LEU A N 1
ATOM 1250 C CA . LEU A 1 106 ? 7.098 38.643 3.894 1.000 34.776 262 LEU A CA 1
ATOM 1251 C C . LEU A 1 106 ? 7.619 39.834 4.694 1.000 37.778 262 LEU A C 1
ATOM 1252 O O . LEU A 1 106 ? 8.848 39.940 4.947 1.000 38.345 262 LEU A O 1
ATOM 1268 N N . ARG A 1 107 ? 6.712 40.711 5.088 1.000 39.227 263 ARG A N 1
ATOM 1269 C CA . ARG A 1 107 ? 7.087 41.892 5.906 1.000 40.672 263 ARG A CA 1
ATOM 1270 C C . ARG A 1 107 ? 7.757 41.397 7.196 1.000 40.489 263 ARG A C 1
ATOM 1271 O O . ARG A 1 107 ? 8.865 41.893 7.493 1.000 39.531 263 ARG A O 1
ATOM 1292 N N . GLU A 1 108 ? 7.113 40.448 7.900 1.000 36.119 264 GLU A N 1
ATOM 1293 C CA . GLU A 1 108 ? 7.600 39.884 9.175 1.000 35.641 264 GLU A CA 1
ATOM 1294 C C . GLU A 1 108 ? 8.975 39.276 8.943 1.000 35.528 264 GLU A C 1
ATOM 1295 O O . GLU A 1 108 ? 9.885 39.518 9.751 1.000 39.288 264 GLU A O 1
ATOM 1307 N N . ALA A 1 109 ? 9.106 38.508 7.863 1.000 34.339 265 ALA A N 1
ATOM 1308 C CA . ALA A 1 109 ? 10.312 37.744 7.507 1.000 33.904 265 ALA A CA 1
ATOM 1309 C C . ALA A 1 109 ? 11.490 38.681 7.234 1.000 34.514 265 ALA A C 1
ATOM 1310 O O . ALA A 1 109 ? 12.586 38.292 7.576 1.000 35.873 265 ALA A O 1
ATOM 1317 N N . LEU A 1 110 ? 11.288 39.809 6.552 1.000 34.414 266 LEU A N 1
ATOM 1318 C CA . LEU A 1 110 ? 12.355 40.794 6.255 1.000 35.624 266 LEU A CA 1
ATOM 1319 C C . LEU A 1 110 ? 12.639 41.748 7.435 1.000 40.407 266 LEU A C 1
ATOM 1320 O O . LEU A 1 110 ? 13.821 42.069 7.615 1.000 45.226 266 LEU A O 1
ATOM 1336 N N . CYS A 1 111 ? 11.637 42.177 8.223 1.000 44.447 267 CYS A N 1
ATOM 1337 C CA . CYS A 1 111 ? 11.715 43.330 9.179 1.000 47.247 267 CYS A CA 1
ATOM 1338 C C . CYS A 1 111 ? 11.686 42.897 10.642 1.000 50.455 267 CYS A C 1
ATOM 1339 O O . CYS A 1 111 ? 11.783 43.784 11.472 1.000 60.458 267 CYS A O 1
ATOM 1347 N N . GLY A 1 112 ? 11.506 41.609 10.948 1.000 49.684 268 GLY A N 1
ATOM 1348 C CA . GLY A 1 112 ? 11.526 41.081 12.323 1.000 47.006 268 GLY A CA 1
ATOM 1349 C C . GLY A 1 112 ? 10.145 40.655 12.787 1.000 46.130 268 GLY A C 1
ATOM 1350 O O . GLY A 1 112 ? 9.144 41.235 12.300 1.000 43.849 268 GLY A O 1
ATOM 1354 N N . CYS A 1 113 ? 10.067 39.667 13.689 1.000 43.895 269 CYS A N 1
ATOM 1355 C CA . CYS A 1 113 ? 8.768 39.232 14.224 1.000 46.222 269 CYS A CA 1
ATOM 1356 C C . CYS A 1 113 ? 8.998 38.378 15.444 1.000 48.799 269 CYS A C 1
ATOM 1357 O O . CYS A 1 113 ? 10.134 37.969 15.659 1.000 51.902 269 CYS A O 1
ATOM 1365 N N . THR A 1 114 ? 7.910 38.132 16.164 1.000 50.666 270 THR A N 1
ATOM 1366 C CA . THR A 1 114 ? 7.851 37.297 17.369 1.000 52.244 270 THR A CA 1
ATOM 1367 C C . THR A 1 114 ? 6.836 36.205 17.037 1.000 49.721 270 THR A C 1
ATOM 1368 O O . THR A 1 114 ? 5.741 36.482 16.423 1.000 45.843 270 THR A O 1
ATOM 1379 N N . VAL A 1 115 ? 7.285 34.979 17.257 1.000 47.001 271 VAL A N 1
ATOM 1380 C CA . VAL A 1 115 ? 6.469 33.777 17.014 1.000 44.557 271 VAL A CA 1
ATOM 1381 C C . VAL A 1 115 ? 6.091 33.310 18.388 1.000 46.073 271 VAL A C 1
ATOM 1382 O O . VAL A 1 115 ? 7.002 33.082 19.186 1.000 51.897 271 VAL A O 1
ATOM 1395 N N . ASN A 1 116 ? 4.800 33.246 18.628 1.000 47.641 272 ASN A N 1
ATOM 1396 C CA . ASN A 1 116 ? 4.223 32.624 19.833 1.000 48.621 272 ASN A CA 1
ATOM 1397 C C . ASN A 1 116 ? 4.066 31.133 19.518 1.000 46.353 272 ASN A C 1
ATOM 1398 O O . ASN A 1 116 ? 3.024 30.717 18.958 1.000 41.715 272 ASN A O 1
ATOM 1409 N N . VAL A 1 117 ? 5.116 30.373 19.821 1.000 47.150 273 VAL A N 1
ATOM 1410 C CA . VAL A 1 117 ? 5.139 28.897 19.622 1.000 49.065 273 VAL A CA 1
ATOM 1411 C C . VAL A 1 117 ? 4.123 28.302 20.588 1.000 49.487 273 VAL A C 1
ATOM 1412 O O . VAL A 1 117 ? 4.139 28.623 21.766 1.000 54.141 273 VAL A O 1
ATOM 1425 N N . PRO A 1 118 ? 3.127 27.541 20.108 1.000 45.936 274 PRO A N 1
ATOM 1426 C CA . PRO A 1 118 ? 2.306 26.741 20.995 1.000 46.079 274 PRO A CA 1
ATOM 1427 C C . PRO A 1 118 ? 3.076 25.497 21.438 1.000 47.064 274 PRO A C 1
ATOM 1428 O O . PRO A 1 118 ? 3.714 24.922 20.606 1.000 43.750 274 PRO A O 1
ATOM 1439 N N . THR A 1 119 ? 2.926 25.071 22.692 1.000 50.856 275 THR A N 1
ATOM 1440 C CA . THR A 1 119 ? 3.458 23.762 23.174 1.000 54.451 275 THR A CA 1
ATOM 1441 C C . THR A 1 119 ? 2.375 22.680 23.167 1.000 55.869 275 THR A C 1
ATOM 1442 O O . THR A 1 119 ? 1.175 23.040 23.087 1.000 65.054 275 THR A O 1
ATOM 1453 N N . LEU A 1 120 ? 2.765 21.409 23.273 1.000 54.303 276 LEU A N 1
ATOM 1454 C CA . LEU A 1 120 ? 1.799 20.280 23.242 1.000 56.783 276 LEU A CA 1
ATOM 1455 C C . LEU A 1 120 ? 0.898 20.296 24.492 1.000 60.512 276 LEU A C 1
ATOM 1456 O O . LEU A 1 120 ? -0.233 19.788 24.385 1.000 59.365 276 LEU A O 1
ATOM 1472 N N . ASP A 1 121 ? 1.357 20.899 25.601 1.000 60.821 277 ASP A N 1
ATOM 1473 C CA . ASP A 1 121 ? 0.585 21.038 26.861 1.000 59.674 277 ASP A CA 1
ATOM 1474 C C . ASP A 1 121 ? -0.092 22.415 26.928 1.000 60.051 277 ASP A C 1
ATOM 1475 O O . ASP A 1 121 ? -0.504 22.806 28.031 1.000 64.375 277 ASP A O 1
ATOM 1484 N N . GLY A 1 122 ? -0.211 23.155 25.818 1.000 57.486 278 GLY A N 1
ATOM 1485 C CA . GLY A 1 122 ? -0.955 24.433 25.788 1.000 55.650 278 GLY A CA 1
ATOM 1486 C C . GLY A 1 122 ? -0.281 25.597 26.530 1.000 57.223 278 GLY A C 1
ATOM 1487 O O . GLY A 1 122 ? -0.983 26.381 27.156 1.000 60.389 278 GLY A O 1
ATOM 1491 N N . ARG A 1 123 ? 1.031 25.774 26.441 1.000 57.211 279 ARG A N 1
ATOM 1492 C CA . ARG A 1 123 ? 1.721 27.037 26.818 1.000 59.116 279 ARG A CA 1
ATOM 1493 C C . ARG A 1 123 ? 2.018 27.770 25.500 1.000 55.870 279 ARG A C 1
ATOM 1494 O O . ARG A 1 123 ? 1.997 27.102 24.462 1.000 53.129 279 ARG A O 1
ATOM 1515 N N . THR A 1 124 ? 2.309 29.067 25.505 1.000 56.671 280 THR A N 1
ATOM 1516 C CA . THR A 1 124 ? 2.994 29.671 24.343 1.000 58.232 280 THR A CA 1
ATOM 1517 C C . THR A 1 124 ? 4.322 30.295 24.753 1.000 58.449 280 THR A C 1
ATOM 1518 O O . THR A 1 124 ? 4.353 30.985 25.765 1.000 61.865 280 THR A O 1
ATOM 1529 N N . ILE A 1 125 ? 5.325 30.100 23.894 1.000 55.649 281 ILE A N 1
ATOM 1530 C CA . ILE A 1 125 ? 6.728 30.562 24.036 1.000 57.689 281 ILE A CA 1
ATOM 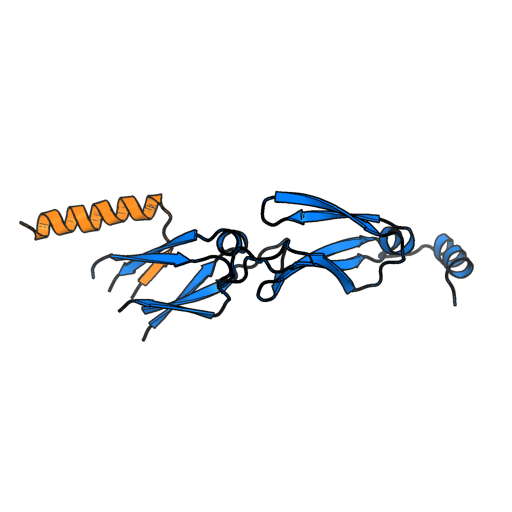1531 C C . ILE A 1 125 ? 6.968 31.619 22.974 1.000 55.830 281 ILE A C 1
ATOM 1532 O O . ILE A 1 125 ? 6.901 31.345 21.787 1.000 51.892 281 ILE A O 1
ATOM 1548 N N . PRO A 1 126 ? 7.259 32.866 23.354 1.000 59.753 282 PRO A N 1
ATOM 1549 C CA . PRO A 1 126 ? 7.653 33.862 22.375 1.000 60.459 282 PRO A CA 1
ATOM 1550 C C . PRO A 1 126 ? 9.120 33.554 22.046 1.000 58.769 282 PRO A C 1
ATOM 1551 O O . PRO A 1 126 ? 9.889 33.131 22.880 1.000 60.459 282 PRO A O 1
ATOM 1562 N N . VAL A 1 127 ? 9.406 33.594 20.762 1.000 57.972 283 VAL A N 1
ATOM 1563 C CA . VAL A 1 127 ? 10.725 33.275 20.169 1.000 55.478 283 VAL A CA 1
ATOM 1564 C C . VAL A 1 127 ? 10.931 34.379 19.156 1.000 55.335 283 VAL A C 1
ATOM 1565 O O . VAL A 1 127 ? 10.093 34.547 18.254 1.000 53.631 283 VAL A O 1
ATOM 1578 N N . VAL A 1 128 ? 11.866 35.247 19.464 1.000 59.991 284 VAL A N 1
ATOM 1579 C CA . VAL A 1 128 ? 12.011 36.528 18.733 1.000 61.027 284 VAL A CA 1
ATOM 1580 C C . VAL A 1 128 ? 13.020 36.290 17.634 1.000 57.514 284 VAL A C 1
ATOM 1581 O O . VAL A 1 128 ? 14.039 35.642 17.928 1.000 59.963 284 VAL A O 1
ATOM 1594 N N . PHE A 1 129 ? 12.729 36.795 16.437 1.000 52.408 285 PHE A N 1
ATOM 1595 C CA . PHE A 1 129 ? 13.644 36.728 15.282 1.000 48.034 285 PHE A CA 1
ATOM 1596 C C . PHE A 1 129 ? 13.967 38.148 14.869 1.000 49.560 285 PHE A C 1
ATOM 1597 O O . PHE A 1 129 ? 13.011 38.916 14.575 1.000 50.695 285 PHE A O 1
ATOM 1614 N N . LYS A 1 130 ? 15.259 38.474 14.896 1.000 51.575 286 LYS A N 1
ATOM 1615 C CA . LYS A 1 130 ? 15.776 39.804 14.511 1.000 55.332 286 LYS A CA 1
ATOM 1616 C C . LYS A 1 130 ? 16.290 39.707 13.083 1.000 51.849 286 LYS A C 1
ATOM 1617 O O . LYS A 1 130 ? 15.999 40.627 12.333 1.000 53.493 286 LYS A O 1
ATOM 1636 N N . ASP A 1 131 ? 17.007 38.643 12.711 1.000 49.320 287 ASP A N 1
ATOM 1637 C CA . ASP A 1 131 ? 17.516 38.548 11.319 1.000 46.698 287 ASP A CA 1
ATOM 1638 C C . ASP A 1 131 ? 16.405 38.103 10.360 1.000 43.438 287 ASP A C 1
ATOM 1639 O O . ASP A 1 131 ? 15.435 37.389 10.731 1.000 40.236 287 ASP A O 1
ATOM 1648 N N . VAL A 1 132 ? 16.633 38.471 9.117 1.000 42.762 288 VAL A N 1
ATOM 1649 C CA . VAL A 1 132 ? 15.895 37.981 7.935 1.000 40.653 288 VAL A CA 1
ATOM 1650 C C . VAL A 1 132 ? 15.640 36.482 8.107 1.000 39.424 288 VAL A C 1
ATOM 1651 O O . VAL A 1 132 ? 16.599 35.711 8.377 1.000 38.298 288 VAL A O 1
ATOM 1664 N N . ILE A 1 133 ? 14.355 36.144 8.037 1.000 37.017 289 ILE A N 1
ATOM 1665 C CA . ILE A 1 133 ? 13.813 34.768 8.005 1.000 35.808 289 ILE A CA 1
ATOM 1666 C C . ILE A 1 133 ? 13.661 34.406 6.544 1.000 34.948 289 ILE A C 1
ATOM 1667 O O . ILE A 1 133 ? 13.091 35.203 5.816 1.000 35.503 289 ILE A O 1
ATOM 1683 N N . ARG A 1 134 ? 14.088 33.205 6.203 1.000 35.350 290 ARG A N 1
ATOM 1684 C CA . ARG A 1 134 ? 14.190 32.684 4.827 1.000 34.630 290 ARG A CA 1
ATOM 1685 C C . ARG A 1 134 ? 13.094 31.655 4.635 1.000 34.587 290 ARG A C 1
ATOM 1686 O O . ARG A 1 134 ? 12.740 30.940 5.562 1.000 35.202 290 ARG A O 1
ATOM 1707 N N . PRO A 1 135 ? 12.491 31.578 3.439 1.000 36.394 291 PRO A N 1
ATOM 1708 C CA . PRO A 1 135 ? 11.526 30.521 3.128 1.000 33.795 291 PRO A CA 1
ATOM 1709 C C . PRO A 1 135 ? 12.018 29.127 3.524 1.000 33.512 291 PRO A C 1
ATOM 1710 O O . PRO A 1 135 ? 13.065 28.773 3.150 1.000 34.334 291 PRO A O 1
ATOM 1721 N N . GLY A 1 136 ? 11.277 28.443 4.388 1.000 36.721 292 GLY A N 1
ATOM 1722 C CA . GLY A 1 136 ? 11.535 27.055 4.856 1.000 39.611 292 GLY A CA 1
ATOM 1723 C C . GLY A 1 136 ? 12.584 26.910 5.958 1.000 40.354 292 GLY A C 1
ATOM 1724 O O . GLY A 1 136 ? 12.906 25.763 6.310 1.000 44.939 292 GLY A O 1
ATOM 1728 N N . MET A 1 137 ? 13.101 28.031 6.454 1.000 38.860 293 MET A N 1
ATOM 1729 C CA . MET A 1 137 ? 14.000 28.122 7.612 1.000 38.904 293 MET A CA 1
ATOM 1730 C C . MET A 1 137 ? 13.369 27.378 8.791 1.000 40.178 293 MET A C 1
ATOM 1731 O O . MET A 1 137 ? 12.157 27.319 8.868 1.000 40.309 293 MET A O 1
ATOM 1745 N N . ARG A 1 138 ? 14.194 26.778 9.633 1.000 41.048 294 ARG A N 1
ATOM 1746 C CA . ARG A 1 138 ? 13.764 25.967 10.799 1.000 41.770 294 ARG A CA 1
ATOM 1747 C C . ARG A 1 138 ? 14.446 26.595 11.999 1.000 40.726 294 ARG A C 1
ATOM 1748 O O . ARG A 1 138 ? 15.543 27.136 11.842 1.000 39.982 294 ARG A O 1
ATOM 1769 N N . ARG A 1 139 ? 13.780 26.605 13.130 1.000 41.497 295 ARG A N 1
ATOM 1770 C CA . ARG A 1 139 ? 14.438 26.987 14.390 1.000 44.455 295 ARG A CA 1
ATOM 1771 C C . ARG A 1 139 ? 14.010 25.979 15.443 1.000 43.104 295 ARG A C 1
ATOM 1772 O O . ARG A 1 139 ? 12.782 25.866 15.702 1.000 42.594 295 ARG A O 1
ATOM 1793 N N . LYS A 1 140 ? 14.962 25.204 15.922 1.000 45.263 296 LYS A N 1
ATOM 1794 C CA . LYS A 1 140 ? 14.748 24.127 16.927 1.000 50.161 296 LYS A CA 1
ATOM 1795 C C . LYS A 1 140 ? 14.382 24.793 18.256 1.000 48.730 296 LYS A C 1
ATOM 1796 O O . LYS A 1 140 ? 15.050 25.744 18.636 1.000 48.378 296 LYS A O 1
ATOM 1815 N N . VAL A 1 141 ? 13.252 24.426 18.851 1.000 49.684 297 VAL A N 1
ATOM 1816 C CA . VAL A 1 141 ? 12.894 24.874 20.228 1.000 54.232 297 VAL A CA 1
ATOM 1817 C C . VAL A 1 141 ? 13.142 23.693 21.158 1.000 54.845 297 VAL A C 1
ATOM 1818 O O . VAL A 1 141 ? 12.317 22.798 21.197 1.000 53.697 297 VAL A O 1
ATOM 1831 N N . PRO A 1 142 ? 14.326 23.582 21.803 1.000 58.685 298 PRO A N 1
ATOM 1832 C CA . PRO A 1 142 ? 14.788 22.297 22.349 1.000 61.815 298 PRO A CA 1
ATOM 1833 C C . PRO A 1 142 ? 13.945 21.757 23.523 1.000 60.521 298 PRO A C 1
ATOM 1834 O O . PRO A 1 142 ? 13.673 22.502 24.438 1.000 59.885 298 PRO A O 1
ATOM 1845 N N . GLY A 1 143 ? 13.511 20.495 23.436 1.000 59.899 299 GLY A N 1
ATOM 1846 C CA . GLY A 1 143 ? 12.844 19.777 24.543 1.000 62.055 299 GLY A CA 1
ATOM 1847 C C . GLY A 1 143 ? 11.329 19.929 24.540 1.000 61.765 299 GLY A C 1
ATOM 1848 O O . GLY A 1 143 ? 10.661 19.364 25.460 1.000 62.237 299 GLY A O 1
ATOM 1852 N N . GLU A 1 144 ? 10.767 20.595 23.526 1.000 56.309 300 GLU A N 1
ATOM 1853 C CA . GLU A 1 144 ? 9.302 20.769 23.413 1.000 52.205 300 GLU A CA 1
ATOM 1854 C C . GLU A 1 144 ? 8.746 19.735 22.442 1.000 49.612 300 GLU A C 1
ATOM 1855 O O . GLU A 1 144 ? 7.663 19.931 21.981 1.000 47.568 300 GLU A O 1
ATOM 1867 N N . GLY A 1 145 ? 9.403 18.592 22.267 1.000 52.596 301 GLY A N 1
ATOM 1868 C CA . GLY A 1 145 ? 8.857 17.508 21.427 1.000 52.640 301 GLY A CA 1
ATOM 1869 C C . GLY A 1 145 ? 8.179 16.414 22.232 1.000 55.175 301 GLY A C 1
ATOM 1870 O O . GLY A 1 145 ? 7.835 16.628 23.426 1.000 58.523 301 GLY A O 1
ATOM 1874 N N . LEU A 1 146 ? 8.006 15.258 21.609 1.000 55.409 302 LEU A N 1
ATOM 1875 C CA . LEU A 1 146 ? 7.416 14.075 22.272 1.000 60.161 302 LEU A CA 1
ATOM 1876 C C . LEU A 1 146 ? 8.419 13.428 23.223 1.000 67.915 302 LEU A C 1
ATOM 1877 O O . LEU A 1 146 ? 9.635 13.524 23.037 1.000 68.420 302 LEU A O 1
ATOM 1893 N N . PRO A 1 147 ? 7.934 12.724 24.274 1.000 73.291 303 PRO A N 1
ATOM 1894 C CA . PRO A 1 147 ? 8.804 11.895 25.095 1.000 74.346 303 PRO A CA 1
ATOM 1895 C C . PRO A 1 147 ? 9.420 10.846 24.171 1.000 75.639 303 PRO A C 1
ATOM 1896 O O . PRO A 1 147 ? 8.673 10.249 23.406 1.000 71.780 303 PRO A O 1
ATOM 1907 N N . LEU A 1 148 ? 10.744 10.671 24.248 1.000 80.910 304 LEU A N 1
ATOM 1908 C CA . LEU A 1 148 ? 11.442 9.540 23.592 1.000 84.038 304 LEU A CA 1
ATOM 1909 C C . LEU A 1 148 ? 11.024 8.271 24.331 1.000 87.183 304 LEU A C 1
ATOM 1910 O O . LEU A 1 148 ? 11.161 8.199 25.553 1.000 89.742 304 LEU A O 1
ATOM 1926 N N . PRO A 1 149 ? 10.462 7.257 23.628 1.000 84.843 305 PRO A N 1
ATOM 1927 C CA . PRO A 1 149 ? 9.824 6.116 24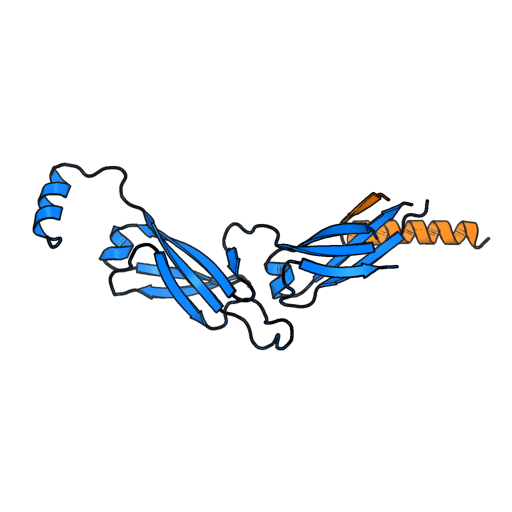.304 1.000 86.039 305 PRO A CA 1
ATOM 1928 C C . PRO A 1 149 ? 10.548 5.513 25.541 1.000 92.102 305 PRO A C 1
ATOM 1929 O O . PRO A 1 149 ? 9.907 5.355 26.577 1.000 92.040 305 PRO A O 1
ATOM 1940 N N . LYS A 1 150 ? 11.853 5.222 25.437 1.000 95.397 306 LYS A N 1
ATOM 1941 C CA . LYS A 1 150 ? 12.673 4.439 26.411 1.000 100.839 306 LYS A CA 1
ATOM 1942 C C . LYS A 1 150 ? 13.334 5.357 27.448 1.000 101.653 306 LYS A C 1
ATOM 1943 O O . LYS A 1 150 ? 13.713 4.846 28.534 1.000 103.441 306 LYS A O 1
ATOM 1962 N N . THR A 1 151 ? 13.523 6.638 27.113 1.000 98.655 307 THR A N 1
ATOM 1963 C CA . THR A 1 151 ? 13.918 7.719 28.059 1.000 100.367 307 THR A CA 1
ATOM 1964 C C . THR A 1 151 ? 12.859 8.818 28.017 1.000 97.170 307 THR A C 1
ATOM 1965 O O . THR A 1 151 ? 13.108 9.905 27.505 1.000 95.261 307 THR A O 1
ATOM 1976 N N . PRO A 1 152 ? 11.662 8.595 28.603 1.000 98.288 308 PRO A N 1
ATOM 1977 C CA . PRO A 1 152 ? 10.522 9.475 28.372 1.000 96.865 308 PRO A CA 1
ATOM 1978 C C . PRO A 1 152 ? 10.646 10.772 29.186 1.000 100.010 308 PRO A C 1
ATOM 1979 O O . PRO A 1 152 ? 9.880 11.688 28.922 1.000 101.452 308 PRO A O 1
ATOM 1990 N N . GLU A 1 153 ? 11.598 10.835 30.126 1.000 103.097 309 GLU A N 1
ATOM 1991 C CA . GLU A 1 153 ? 11.994 12.100 30.804 1.000 105.357 309 GLU A CA 1
ATOM 1992 C C . GLU A 1 153 ? 12.770 12.978 29.814 1.000 103.273 309 GLU A C 1
ATOM 1993 O O . GLU A 1 153 ? 12.802 14.202 30.012 1.000 99.823 309 GLU A O 1
ATOM 2005 N N . LYS A 1 154 ? 13.380 12.374 28.792 1.000 107.900 310 LYS A N 1
ATOM 2006 C CA . LYS A 1 154 ? 14.055 13.097 27.678 1.000 111.701 310 LYS A CA 1
ATOM 2007 C C . LYS A 1 154 ? 13.086 13.185 26.484 1.000 101.642 310 LYS A C 1
ATOM 2008 O O . LYS A 1 154 ? 12.707 12.143 25.892 1.000 99.255 310 LYS A O 1
ATOM 2027 N N . ARG A 1 155 ? 12.679 14.404 26.152 1.000 95.246 311 ARG A N 1
ATOM 2028 C CA . ARG A 1 155 ? 11.748 14.686 25.031 1.000 90.393 311 ARG A CA 1
ATOM 2029 C C . ARG A 1 155 ? 12.571 14.984 23.766 1.000 83.046 311 ARG A C 1
ATOM 2030 O O . ARG A 1 155 ? 13.744 15.366 23.905 1.000 83.159 311 ARG A O 1
ATOM 2051 N N . GLY A 1 156 ? 11.978 14.778 22.583 1.000 75.796 312 GLY A N 1
ATOM 2052 C CA . GLY A 1 156 ? 12.396 15.374 21.297 1.000 67.722 312 GLY A CA 1
ATOM 2053 C C . GLY A 1 156 ? 12.217 16.884 21.278 1.000 62.630 312 GLY A C 1
ATOM 2054 O O . GLY A 1 156 ? 12.066 17.507 22.349 1.000 59.660 312 GLY A O 1
ATOM 2058 N N . ASP A 1 157 ? 12.274 17.490 20.091 1.000 61.085 313 ASP A N 1
ATOM 2059 C CA . ASP A 1 157 ? 12.271 18.974 19.944 1.000 57.728 313 ASP A CA 1
ATOM 2060 C C . ASP A 1 157 ? 10.995 19.412 19.212 1.000 52.811 313 ASP A C 1
ATOM 2061 O O . ASP A 1 157 ? 10.394 18.599 18.468 1.000 47.340 313 ASP A O 1
ATOM 2070 N N . LEU A 1 158 ? 10.607 20.668 19.432 1.000 52.090 314 LEU A N 1
ATOM 2071 C CA . LEU A 1 158 ? 9.671 21.408 18.552 1.000 52.565 314 LEU A CA 1
ATOM 2072 C C . LEU A 1 158 ? 10.490 22.213 17.525 1.000 51.540 314 LEU A C 1
ATOM 2073 O O . LEU A 1 158 ? 11.337 23.054 17.928 1.000 53.749 314 LEU A O 1
ATOM 2089 N N . ILE A 1 159 ? 10.309 21.884 16.250 1.000 49.718 315 ILE A N 1
ATOM 2090 C CA . ILE A 1 159 ? 10.915 22.592 15.091 1.000 47.744 315 ILE A CA 1
ATOM 2091 C C . ILE A 1 159 ? 9.887 23.580 14.533 1.000 42.436 315 ILE A C 1
ATOM 2092 O O . ILE A 1 159 ? 8.933 23.139 13.876 1.000 40.848 315 ILE A O 1
ATOM 2108 N N . ILE A 1 160 ? 10.097 24.866 14.757 1.000 40.264 316 ILE A N 1
ATOM 2109 C CA . ILE A 1 160 ? 9.492 25.931 13.922 1.000 38.715 316 ILE A CA 1
ATOM 2110 C C . ILE A 1 160 ? 9.945 25.733 12.467 1.000 40.370 316 ILE A C 1
ATOM 2111 O O . ILE A 1 160 ? 11.185 25.696 12.224 1.000 43.350 316 ILE A O 1
ATOM 2127 N N . GLU A 1 161 ? 8.982 25.637 11.542 1.000 39.769 317 GLU A N 1
ATOM 2128 C CA . GLU A 1 161 ? 9.194 25.643 10.074 1.000 40.075 317 GLU A CA 1
ATOM 2129 C C . GLU A 1 161 ? 8.452 26.844 9.451 1.000 36.025 317 GLU A C 1
ATOM 2130 O O . GLU A 1 161 ? 7.191 26.898 9.403 1.000 37.488 317 GLU A O 1
ATOM 2142 N N . PHE A 1 162 ? 9.204 27.827 8.981 1.000 33.668 318 PHE A N 1
ATOM 2143 C CA . PHE A 1 162 ? 8.620 29.079 8.483 1.000 33.118 318 PHE A CA 1
ATOM 2144 C C . PHE A 1 162 ? 7.995 28.872 7.098 1.000 32.590 318 PHE A C 1
ATOM 2145 O O . PHE A 1 162 ? 8.558 28.258 6.253 1.000 33.481 318 PHE A O 1
ATOM 2162 N N . GLU A 1 163 ? 6.806 29.412 6.927 1.000 34.427 319 GLU A N 1
ATOM 2163 C CA . GLU A 1 163 ? 6.073 29.541 5.657 1.000 38.204 319 GLU A CA 1
ATOM 2164 C C . GLU A 1 163 ? 5.904 31.044 5.393 1.000 33.942 319 GLU A C 1
ATOM 2165 O O . GLU A 1 163 ? 5.157 31.717 6.137 1.000 36.789 319 GLU A O 1
ATOM 2177 N N . VAL A 1 164 ? 6.687 31.590 4.484 1.000 29.285 320 VAL A N 1
ATOM 2178 C CA . VAL A 1 164 ? 6.634 33.038 4.182 1.000 30.417 320 VAL A CA 1
ATOM 2179 C C . VAL A 1 164 ? 5.579 33.278 3.095 1.000 29.143 320 VAL A C 1
ATOM 2180 O O . VAL A 1 164 ? 5.763 32.773 1.998 1.000 25.190 320 VAL A O 1
ATOM 2193 N N . ILE A 1 165 ? 4.544 34.054 3.448 1.000 29.017 321 ILE A N 1
ATOM 2194 C CA . ILE A 1 165 ? 3.363 34.319 2.608 1.000 30.324 321 ILE A CA 1
ATOM 2195 C C . ILE A 1 165 ? 3.605 35.602 1.826 1.000 31.035 321 ILE A C 1
ATOM 2196 O O . ILE A 1 165 ? 3.808 36.698 2.454 1.000 32.229 321 ILE A O 1
ATOM 2212 N N . PHE A 1 166 ? 3.629 35.482 0.507 1.000 29.738 322 PHE A N 1
ATOM 2213 C CA . PHE A 1 166 ? 3.942 36.642 -0.369 1.000 31.232 322 PHE A CA 1
ATOM 2214 C C . PHE A 1 166 ? 2.642 37.391 -0.596 1.000 31.121 322 PHE A C 1
ATOM 2215 O O . PHE A 1 166 ? 1.546 36.851 -0.464 1.000 29.648 322 PHE A O 1
ATOM 2232 N N . PRO A 1 167 ? 2.715 38.667 -0.979 1.000 31.134 323 PRO A N 1
ATOM 2233 C CA . PRO A 1 167 ? 1.527 39.372 -1.393 1.000 32.254 323 PRO A CA 1
ATOM 2234 C C . PRO A 1 167 ? 1.135 38.817 -2.753 1.000 33.811 323 PRO A C 1
ATOM 2235 O O . PRO A 1 167 ? 1.969 38.455 -3.546 1.000 35.854 323 PRO A O 1
ATOM 2246 N N . GLU A 1 168 ? -0.159 38.749 -2.948 1.000 37.139 324 GLU A N 1
ATOM 2247 C CA . GLU A 1 168 ? -0.793 38.339 -4.202 1.000 40.830 324 GLU A CA 1
ATOM 2248 C C . GLU A 1 168 ? -0.322 39.293 -5.302 1.000 44.728 324 GLU A C 1
ATOM 2249 O O . GLU A 1 168 ? -0.079 38.787 -6.409 1.000 48.198 324 GLU A O 1
ATOM 2261 N N . ARG A 1 169 ? -0.183 40.596 -4.987 1.000 45.794 325 ARG A N 1
ATOM 2262 C CA . ARG A 1 169 ? -0.010 41.691 -5.969 1.000 49.962 325 ARG A CA 1
ATOM 2263 C C . ARG A 1 169 ? 0.776 42.842 -5.351 1.000 50.618 325 ARG A C 1
ATOM 2264 O O . ARG A 1 169 ? 0.655 43.097 -4.155 1.000 49.195 325 ARG A O 1
ATOM 2285 N N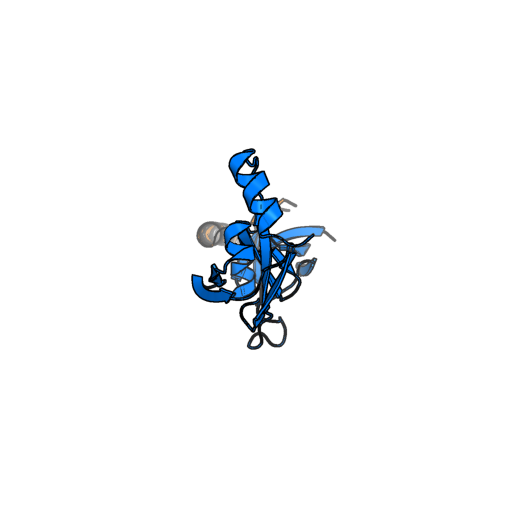 . ILE A 1 170 ? 1.468 43.596 -6.193 1.000 53.279 326 ILE A N 1
ATOM 2286 C CA . ILE A 1 170 ? 2.288 44.740 -5.735 1.000 54.013 326 ILE A CA 1
ATOM 2287 C C . ILE A 1 170 ? 2.031 45.847 -6.745 1.000 57.792 326 ILE A C 1
ATOM 2288 O O . ILE A 1 170 ? 2.278 45.678 -7.931 1.000 60.559 326 ILE A O 1
ATOM 2304 N N . PRO A 1 171 ? 1.370 46.953 -6.339 1.000 62.572 327 PRO A N 1
ATOM 2305 C CA . PRO A 1 171 ? 1.231 48.114 -7.208 1.000 65.011 327 PRO A CA 1
ATOM 2306 C C . PRO A 1 171 ? 2.580 48.635 -7.693 1.000 66.921 327 PRO A C 1
ATOM 2307 O O . PRO A 1 171 ? 3.532 48.549 -6.931 1.000 62.414 327 PRO A O 1
ATOM 2318 N N . GLN A 1 172 ? 2.569 49.242 -8.886 1.000 75.651 328 GLN A N 1
ATOM 2319 C CA . GLN A 1 172 ? 3.694 49.992 -9.516 1.000 75.739 328 GLN A CA 1
ATOM 2320 C C . GLN A 1 172 ? 4.347 50.952 -8.516 1.000 72.661 328 GLN A C 1
ATOM 2321 O O . GLN A 1 172 ? 5.565 51.112 -8.572 1.000 70.578 328 GLN A O 1
ATOM 2335 N N . THR A 1 173 ? 3.562 51.586 -7.654 1.000 75.259 329 THR A N 1
ATOM 2336 C CA . THR A 1 173 ? 4.066 52.425 -6.538 1.000 78.242 329 THR A CA 1
ATOM 2337 C C . THR A 1 173 ? 5.110 51.638 -5.750 1.000 73.925 329 THR A C 1
ATOM 2338 O O . THR A 1 173 ? 6.231 52.146 -5.581 1.000 76.789 329 THR A O 1
ATOM 2349 N N . SER A 1 174 ? 4.738 50.453 -5.274 1.000 73.946 330 SER A N 1
ATOM 2350 C CA . SER A 1 174 ? 5.571 49.599 -4.391 1.000 69.114 330 SER A CA 1
ATOM 2351 C C . SER A 1 174 ? 6.753 49.044 -5.188 1.000 64.167 330 SER A C 1
ATOM 2352 O O . SER A 1 174 ? 7.865 49.126 -4.704 1.000 61.526 330 SER A O 1
ATOM 2360 N N . ARG A 1 175 ? 6.518 48.583 -6.412 1.000 63.674 331 ARG A N 1
ATOM 2361 C CA . ARG A 1 175 ? 7.568 47.956 -7.232 1.000 63.394 331 ARG A CA 1
ATOM 2362 C C . ARG A 1 175 ? 8.735 48.912 -7.295 1.000 61.333 331 ARG A C 1
ATOM 2363 O O . ARG A 1 175 ? 9.856 48.468 -7.060 1.000 60.001 331 ARG A O 1
ATOM 2384 N N . THR A 1 176 ? 8.457 50.181 -7.547 1.000 64.952 332 THR A N 1
ATOM 2385 C CA . THR A 1 176 ? 9.490 51.219 -7.793 1.000 64.770 332 THR A CA 1
ATOM 2386 C C . THR A 1 176 ? 10.285 51.406 -6.496 1.000 61.080 332 THR A C 1
ATOM 2387 O O . THR A 1 176 ? 11.512 51.380 -6.562 1.000 63.347 332 THR A O 1
ATOM 2398 N N . VAL A 1 177 ? 9.625 51.516 -5.347 1.000 57.435 333 VAL A N 1
ATOM 2399 C CA . VAL A 1 177 ? 10.341 51.590 -4.042 1.000 53.980 333 VAL A CA 1
ATOM 2400 C C . VAL A 1 177 ? 11.130 50.305 -3.832 1.000 51.471 333 VAL A C 1
ATOM 2401 O O . VAL A 1 177 ? 12.243 50.379 -3.350 1.000 53.268 333 VAL A O 1
ATOM 2414 N N . LEU A 1 178 ? 10.548 49.151 -4.138 1.000 49.771 334 LEU A N 1
ATOM 2415 C CA . LEU A 1 178 ? 11.163 47.850 -3.803 1.000 46.448 334 LEU A CA 1
ATOM 2416 C C . LEU A 1 178 ? 12.469 47.704 -4.597 1.000 46.545 334 LEU A C 1
ATOM 2417 O O . LEU A 1 178 ? 13.447 47.256 -4.018 1.000 47.115 334 LEU A O 1
ATOM 2433 N N . GLU A 1 179 ? 12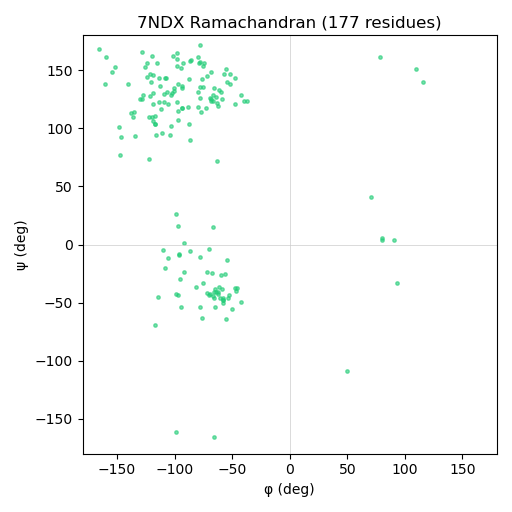.483 48.153 -5.847 1.000 50.625 335 GLU A N 1
ATOM 2434 C CA . GLU A 1 179 ? 13.671 48.237 -6.741 1.000 52.966 335 GLU A CA 1
ATOM 2435 C C . GLU A 1 179 ? 14.798 49.061 -6.125 1.000 55.821 335 GLU A C 1
ATOM 2436 O O . GLU A 1 179 ? 15.945 48.940 -6.624 1.000 58.076 335 GLU A O 1
ATOM 2448 N N . GLN A 1 180 ? 14.482 49.986 -5.220 1.000 57.204 336 GLN A N 1
ATOM 2449 C CA . GLN A 1 180 ? 15.486 50.952 -4.715 1.000 61.040 336 GLN A CA 1
ATOM 2450 C C . GLN A 1 180 ? 16.083 50.430 -3.422 1.000 59.156 336 GLN A C 1
ATOM 2451 O O . GLN A 1 180 ? 17.231 50.766 -3.167 1.000 61.503 336 GLN A O 1
ATOM 2465 N N . VAL A 1 181 ? 15.336 49.658 -2.639 1.000 58.943 337 VAL A N 1
ATOM 2466 C CA . VAL A 1 181 ? 15.756 49.306 -1.249 1.000 59.230 337 VAL A CA 1
ATOM 2467 C C . VAL A 1 181 ? 16.165 47.835 -1.158 1.000 54.837 337 VAL A C 1
ATOM 2468 O O . VAL A 1 181 ?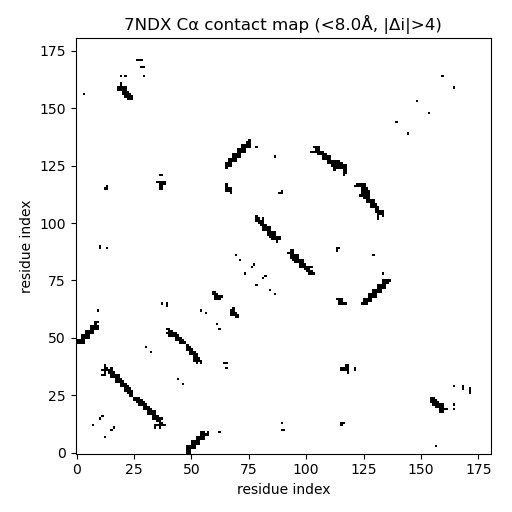 16.857 47.509 -0.184 1.000 60.485 337 VAL A O 1
ATOM 2481 N N . LEU A 1 182 ? 15.745 46.975 -2.082 1.000 48.900 338 LEU A N 1
ATOM 2482 C CA . LEU A 1 182 ? 16.161 45.548 -2.072 1.000 46.533 338 LEU A CA 1
ATOM 2483 C C . LEU A 1 182 ? 17.340 45.358 -3.024 1.000 48.830 338 LEU A C 1
ATOM 2484 O O . LEU A 1 182 ? 17.361 45.920 -4.112 1.000 50.840 338 LEU A O 1
ATOM 2500 N N . PRO A 1 183 ? 18.375 44.566 -2.655 1.000 51.091 339 PRO A N 1
ATOM 2501 C CA . PRO A 1 183 ? 19.581 44.445 -3.475 1.000 50.206 339 PRO A CA 1
ATOM 2502 C C . PRO A 1 183 ? 19.392 43.591 -4.731 1.000 53.255 339 PRO A C 1
ATOM 2503 O O . PRO A 1 183 ? 18.496 42.716 -4.755 1.000 55.301 339 PRO A O 1
ATOM 2514 N N . ILE A 1 184 ? 20.243 43.840 -5.724 1.000 54.518 340 ILE A N 1
ATOM 2515 C CA . ILE A 1 184 ? 20.017 43.389 -7.121 1.000 55.891 340 ILE A CA 1
ATOM 2516 C C . ILE A 1 184 ? 19.995 41.864 -7.140 1.000 59.487 340 ILE A C 1
ATOM 2517 O O . ILE A 1 184 ? 20.864 41.156 -6.604 1.000 61.238 340 ILE A O 1
ATOM 2534 N N . PRO B 2 3 ? -14.834 -10.705 11.902 1.000 126.623 102 PRO B N 1
ATOM 2535 C CA . PRO B 2 3 ? -14.483 -10.262 13.266 1.000 122.811 102 PRO B CA 1
ATOM 2536 C C . PRO B 2 3 ? -14.521 -8.725 13.411 1.000 119.454 102 PRO B C 1
ATOM 2537 O O . PRO B 2 3 ? -13.540 -8.070 13.098 1.000 118.523 102 PRO B O 1
ATOM 2549 N N . GLN B 2 4 ? -15.644 -8.191 13.910 1.000 115.016 103 GLN B N 1
ATOM 2550 C CA . GLN B 2 4 ? -15.953 -6.735 13.981 1.000 110.354 103 GLN B CA 1
ATOM 2551 C C . GLN B 2 4 ? -15.244 -6.096 15.185 1.000 107.790 103 GLN B C 1
ATOM 2552 O O . GLN B 2 4 ? -15.566 -6.467 16.338 1.000 104.716 103 GLN B O 1
ATOM 2566 N N . ILE B 2 5 ? -14.345 -5.139 14.917 1.000 105.585 104 ILE B N 1
ATOM 2567 C CA . ILE B 2 5 ? -13.605 -4.339 15.938 1.000 100.876 104 ILE B CA 1
ATOM 2568 C C . ILE B 2 5 ? -14.054 -2.886 15.838 1.000 98.211 104 ILE B C 1
ATOM 2569 O O . ILE B 2 5 ? -14.271 -2.433 14.716 1.000 104.443 104 ILE B O 1
ATOM 2585 N N . LYS B 2 6 ? -14.157 -2.181 16.961 1.000 94.340 105 LYS B N 1
ATOM 2586 C CA . LYS B 2 6 ? -14.436 -0.722 16.965 1.000 95.047 105 LYS B CA 1
ATOM 2587 C C . LYS B 2 6 ? -14.021 -0.121 18.318 1.000 91.536 105 LYS B C 1
ATOM 2588 O O . LYS B 2 6 ? -14.266 -0.763 19.354 1.000 96.512 105 LYS B O 1
ATOM 2607 N N . GLU B 2 7 ? -13.391 1.058 18.292 1.000 88.442 106 GLU B N 1
ATOM 2608 C CA . GLU B 2 7 ? -12.994 1.872 19.475 1.000 85.134 106 GLU B CA 1
ATOM 2609 C C . GLU B 2 7 ? -14.243 2.158 20.308 1.000 83.618 106 GLU B C 1
ATOM 2610 O O . GLU B 2 7 ? -15.330 2.248 19.716 1.000 82.892 106 GLU B O 1
ATOM 2622 N N . LEU B 2 8 ? -14.069 2.240 21.632 1.000 81.226 107 LEU B N 1
ATOM 2623 C CA . LEU B 2 8 ? -15.110 2.607 22.624 1.000 79.484 107 LEU B CA 1
ATOM 2624 C C . LEU B 2 8 ? -14.607 3.802 23.419 1.000 76.064 107 LEU B C 1
ATOM 2625 O O . LEU B 2 8 ? -13.389 3.949 23.554 1.000 73.202 107 LEU B O 1
ATOM 2641 N N . THR B 2 9 ? -15.531 4.564 23.982 1.000 76.804 108 THR B N 1
ATOM 2642 C CA . THR B 2 9 ? -15.240 5.551 25.037 1.000 78.507 108 THR B CA 1
ATOM 2643 C C . THR B 2 9 ? -15.079 4.774 26.338 1.000 82.001 108 THR B C 1
ATOM 2644 O O . THR B 2 9 ? -15.353 3.540 26.343 1.000 79.661 108 THR B O 1
ATOM 2655 N N . ASP B 2 10 ? -14.638 5.484 27.379 1.000 87.098 109 ASP B N 1
ATOM 2656 C CA . ASP B 2 10 ? -14.482 5.012 28.783 1.000 86.219 109 ASP B CA 1
ATOM 2657 C C . ASP B 2 10 ? -15.864 4.529 29.258 1.000 84.257 109 ASP B C 1
ATOM 2658 O O . ASP B 2 10 ? -15.963 3.367 29.736 1.000 80.240 109 ASP B O 1
ATOM 2667 N N . GLU B 2 11 ? -16.881 5.370 29.004 1.000 82.345 110 GLU B N 1
ATOM 2668 C CA . GLU B 2 11 ? -18.324 5.215 29.329 1.000 80.899 110 GLU B CA 1
ATOM 2669 C C . GLU B 2 11 ? -18.923 4.037 28.545 1.000 78.175 110 GLU B C 1
ATOM 2670 O O . GLU B 2 11 ? -19.528 3.151 29.161 1.000 76.051 110 GLU B O 1
ATOM 2682 N N . GLU B 2 12 ? -18.784 4.019 27.224 1.000 78.556 111 GLU B N 1
ATOM 2683 C CA . GLU B 2 12 ? -19.313 2.911 26.375 1.000 79.219 111 GLU B CA 1
ATOM 2684 C C . GLU B 2 12 ? -18.787 1.592 26.948 1.000 76.553 111 GLU B C 1
ATOM 2685 O O . GLU B 2 12 ? -19.556 0.640 27.034 1.000 73.829 111 GLU B O 1
ATOM 2697 N N . ALA B 2 13 ? -17.504 1.556 27.306 1.000 77.031 112 ALA B N 1
ATOM 2698 C CA . ALA B 2 13 ? -16.755 0.321 27.631 1.000 78.238 112 ALA B CA 1
ATOM 2699 C C . ALA B 2 13 ? -17.259 -0.272 28.955 1.000 79.371 112 ALA B C 1
ATOM 2700 O O . ALA B 2 13 ? -17.388 -1.508 29.043 1.000 75.853 112 ALA B O 1
ATOM 2707 N N . GLU B 2 14 ? -17.492 0.588 29.949 1.000 81.492 113 GLU B N 1
ATOM 2708 C CA . GLU B 2 14 ? -18.056 0.208 31.262 1.000 83.424 113 GLU B CA 1
ATOM 2709 C C . GLU B 2 14 ? -19.373 -0.502 30.990 1.000 84.368 113 GLU B C 1
ATOM 2710 O O . GLU B 2 14 ? -19.448 -1.714 31.245 1.000 89.067 113 GLU B O 1
ATOM 2722 N N . ARG B 2 15 ? -20.327 0.227 30.421 1.000 84.093 114 ARG B N 1
ATOM 2723 C CA . ARG B 2 15 ? -21.690 -0.259 30.099 1.000 85.699 114 ARG B CA 1
ATOM 2724 C C . ARG B 2 15 ? -21.596 -1.613 29.400 1.000 84.045 114 ARG B C 1
ATOM 2725 O O . ARG B 2 15 ? -22.438 -2.473 29.712 1.000 88.384 114 ARG B O 1
ATOM 2746 N N . LEU B 2 16 ? -20.629 -1.809 28.497 1.000 82.138 115 LEU B N 1
ATOM 2747 C CA . LEU B 2 16 ? -20.530 -3.074 27.708 1.000 82.408 115 LEU B CA 1
ATOM 2748 C C . LEU B 2 16 ? -19.985 -4.209 28.594 1.000 81.461 115 LEU B C 1
ATOM 2749 O O . LEU B 2 16 ? -20.342 -5.373 28.338 1.000 83.096 115 LEU B O 1
ATOM 2765 N N . GLN B 2 17 ? -19.112 -3.920 29.556 1.000 79.845 116 GLN B N 1
ATOM 2766 C CA . GLN B 2 17 ? -18.660 -4.968 30.500 1.000 83.501 116 GLN B CA 1
ATOM 2767 C C . GLN B 2 17 ? -19.864 -5.388 31.367 1.000 84.316 116 GLN B C 1
ATOM 2768 O O . GLN B 2 17 ? -20.108 -6.602 31.478 1.000 83.718 116 GLN B O 1
ATOM 2782 N N . LEU B 2 18 ? -20.661 -4.436 31.865 1.000 83.944 117 LEU B N 1
ATOM 2783 C CA . LEU B 2 18 ? -21.889 -4.735 32.652 1.000 84.849 117 LEU B CA 1
ATOM 2784 C C . LEU B 2 18 ? -22.819 -5.666 31.866 1.000 90.024 117 LEU B C 1
ATOM 2785 O O . LEU B 2 18 ? -23.755 -6.189 32.503 1.000 99.006 117 LEU B O 1
ATOM 2801 N N . GLU B 2 19 ? -22.601 -5.865 30.560 1.000 92.969 118 GLU B N 1
ATOM 2802 C CA . GLU B 2 19 ? -23.425 -6.774 29.707 1.000 97.516 118 GLU B CA 1
ATOM 2803 C C . GLU B 2 19 ? -22.768 -8.163 29.642 1.000 99.092 118 GLU B C 1
ATOM 2804 O O . GLU B 2 19 ? -23.479 -9.153 29.936 1.000 101.918 118 GLU B O 1
ATOM 2816 N N . ILE B 2 20 ? -21.486 -8.247 29.255 1.000 98.339 119 ILE B N 1
ATOM 2817 C CA . ILE B 2 20 ? -20.701 -9.527 29.199 1.000 101.026 119 ILE B CA 1
ATOM 2818 C C . ILE B 2 20 ? -20.656 -10.140 30.613 1.000 99.717 119 ILE B C 1
ATOM 2819 O O . ILE B 2 20 ? -20.525 -11.390 30.730 1.000 99.558 119 ILE B O 1
ATOM 2835 N N . ASP B 2 21 ? -20.769 -9.287 31.638 1.000 94.350 120 ASP B N 1
ATOM 2836 C CA . ASP B 2 21 ? -20.881 -9.666 33.068 1.000 93.998 120 ASP B CA 1
ATOM 2837 C C . ASP B 2 21 ? -22.306 -10.167 33.329 1.000 95.431 120 ASP B C 1
ATOM 2838 O O . ASP B 2 21 ? -22.447 -11.382 33.646 1.000 90.784 120 ASP B O 1
ATOM 2847 N N . GLN B 2 22 ? -23.298 -9.272 33.158 1.000 95.344 121 GLN B N 1
ATOM 2848 C CA . GLN B 2 22 ? -24.765 -9.544 33.247 1.000 97.707 121 GLN B CA 1
ATOM 2849 C C . GLN B 2 22 ? -25.211 -10.474 32.103 1.000 102.655 121 GLN B C 1
ATOM 2850 O O . GLN B 2 22 ? -26.423 -10.528 31.855 1.000 107.993 121 GLN B O 1
ATOM 2856 N N . LYS B 2 23 ? -24.271 -11.137 31.408 1.000 105.776 122 LYS B N 1
ATOM 2857 C CA . LYS B 2 23 ? -24.501 -12.314 30.519 1.000 107.393 122 LYS B CA 1
ATOM 2858 C C . LYS B 2 23 ? -23.808 -13.554 31.125 1.000 108.743 122 LYS B C 1
ATOM 2859 O O . LYS B 2 23 ? -24.460 -14.621 31.156 1.000 107.721 122 LYS B O 1
ATOM 2865 N N . LYS B 2 24 ? -22.553 -13.426 31.604 1.000 108.305 123 LYS B N 1
ATOM 2866 C CA . LYS B 2 24 ? -21.782 -14.503 32.302 1.000 109.471 123 LYS B CA 1
ATOM 2867 C C . LYS B 2 24 ? -22.398 -14.773 33.687 1.000 111.268 123 LYS B C 1
ATOM 2868 O O . LYS B 2 24 ? -21.890 -15.682 34.392 1.000 114.292 123 LYS B O 1
ATOM 2874 N N . ASP B 2 25 ? -23.419 -13.987 34.067 1.000 108.444 124 ASP B N 1
ATOM 2875 C CA . ASP B 2 25 ? -24.280 -14.166 35.269 1.000 106.852 124 ASP B CA 1
ATOM 2876 C C . ASP B 2 25 ? -25.314 -15.266 34.985 1.000 109.376 124 ASP B C 1
ATOM 2877 O O . ASP B 2 25 ? -25.392 -16.233 35.799 1.000 111.989 124 ASP B O 1
ATOM 2886 N N . ALA B 2 26 ? -26.070 -15.114 33.888 1.000 106.929 125 ALA B N 1
ATOM 2887 C CA . ALA B 2 26 ? -27.107 -16.062 33.408 1.000 109.391 125 ALA B CA 1
ATOM 2888 C C . ALA B 2 26 ? -26.484 -17.429 33.057 1.000 113.694 125 ALA B C 1
ATOM 2889 O O . ALA B 2 26 ? -27.095 -18.472 33.405 1.000 119.084 125 ALA B O 1
ATOM 2896 N N . GLU B 2 27 ? -25.303 -17.433 32.422 1.000 116.247 126 GLU B N 1
ATOM 2897 C CA . GLU B 2 27 ? -24.583 -18.645 31.925 1.000 118.150 126 GLU B CA 1
ATOM 2898 C C . GLU B 2 27 ? -23.698 -19.245 33.033 1.000 119.026 126 GLU B C 1
ATOM 2899 O O . GLU B 2 27 ? -23.091 -20.309 32.785 1.000 121.475 126 GLU B O 1
ATOM 2905 N N . ASN B 2 28 ? -23.604 -18.578 34.192 1.000 116.714 127 ASN B N 1
ATOM 2906 C CA . ASN B 2 28 ? -22.969 -19.095 35.435 1.000 115.712 127 ASN B CA 1
ATOM 2907 C C . ASN B 2 28 ? -24.053 -19.787 36.293 1.000 118.327 127 ASN B C 1
ATOM 2908 O O . ASN B 2 28 ? -23.700 -20.292 37.387 1.000 116.884 127 ASN B O 1
ATOM 2914 N N . HIS B 2 29 ? -25.308 -19.829 35.798 1.000 117.017 128 HIS B N 1
ATOM 2915 C CA . HIS B 2 29 ? -26.492 -20.502 36.406 1.000 117.616 128 HIS B CA 1
ATOM 2916 C C . HIS B 2 29 ? -26.669 -21.908 35.802 1.000 118.845 128 HIS B C 1
ATOM 2917 O O . HIS B 2 29 ? -27.270 -22.138 34.700 1.000 116.200 128 HIS B O 1
#

Nearest PDB structures (foldseek):
  7ndx-assembly1_A-2  TM=1.006E+00  e=1.218E-34  Homo sapiens
  3agz-assembly1_A  TM=9.870E-01  e=1.686E-29  Homo sapiens
  3agy-assembly1_A  TM=9.889E-01  e=4.113E-28  Homo sapiens
  3agx-assembly1_B  TM=9.800E-01  e=3.683E-27  Homo sapiens
  2qld-assembly1_A-2  TM=9.634E-01  e=1.737E-27  Homo sapiens

CATH classification: 2.60.260.20 (+1 more: 2.60.260.20)